Protein AF-0000000069053477 (afdb_homodimer)

Structure (mmCIF, N/CA/C/O backbone):
data_AF-0000000069053477-model_v1
#
loop_
_entity.id
_entity.type
_entity.pdbx_description
1 polymer 'Uncharacterized protein'
#
loop_
_atom_site.group_PDB
_atom_site.id
_atom_site.type_symbol
_atom_site.label_atom_id
_atom_site.label_alt_id
_atom_site.label_comp_id
_atom_site.label_asym_id
_atom_site.label_entity_id
_atom_site.label_seq_id
_atom_site.pdbx_PDB_ins_code
_atom_site.Cartn_x
_atom_site.Cartn_y
_atom_site.Cartn_z
_atom_site.occupancy
_atom_site.B_iso_or_equiv
_atom_site.auth_seq_id
_atom_site.auth_comp_id
_atom_site.auth_asym_id
_atom_site.auth_atom_id
_atom_site.pdbx_PDB_model_num
ATOM 1 N N . MET A 1 1 ? 13.547 -39.5 24.891 1 28.91 1 MET A N 1
ATOM 2 C CA . MET A 1 1 ? 12.562 -38.531 25.344 1 28.91 1 MET A CA 1
ATOM 3 C C . MET A 1 1 ? 12.297 -37.469 24.25 1 28.91 1 MET A C 1
ATOM 5 O O . MET A 1 1 ? 13.219 -36.781 23.812 1 28.91 1 MET A O 1
ATOM 9 N N . LYS A 1 2 ? 11.297 -37.688 23.328 1 41.94 2 LYS A N 1
ATOM 10 C CA . LYS A 1 2 ? 10.977 -36.781 22.25 1 41.94 2 LYS A CA 1
ATOM 11 C C . LYS A 1 2 ? 10.711 -35.375 22.781 1 41.94 2 LYS A C 1
ATOM 13 O O . LYS A 1 2 ? 9.852 -35.188 23.641 1 41.94 2 LYS A O 1
ATOM 18 N N . ILE A 1 3 ? 11.672 -34.469 22.828 1 41.31 3 ILE A N 1
ATOM 19 C CA . ILE A 1 3 ? 11.484 -33.094 23.297 1 41.31 3 ILE A CA 1
ATOM 20 C C . ILE A 1 3 ? 10.305 -32.469 22.578 1 41.31 3 ILE A C 1
ATOM 22 O O . ILE A 1 3 ? 10.312 -32.344 21.344 1 41.31 3 ILE A O 1
ATOM 26 N N . HIS A 1 4 ? 9.055 -32.531 23.062 1 44.69 4 HIS A N 1
ATOM 27 C CA . HIS A 1 4 ? 7.828 -31.906 22.594 1 44.69 4 HIS A CA 1
ATOM 28 C C . HIS A 1 4 ? 8.008 -30.406 22.406 1 44.69 4 HIS A C 1
ATOM 30 O O . HIS A 1 4 ? 8.406 -29.703 23.344 1 44.69 4 HIS A O 1
ATOM 36 N N . LYS A 1 5 ? 8.383 -30.141 21.25 1 46.12 5 LYS A N 1
ATOM 37 C CA . LYS A 1 5 ? 8.484 -28.703 20.969 1 46.12 5 LYS A CA 1
ATOM 38 C C . LYS A 1 5 ? 7.254 -27.953 21.469 1 46.12 5 LYS A C 1
ATOM 40 O O . LYS A 1 5 ? 6.148 -28.5 21.469 1 46.12 5 LYS A O 1
ATOM 45 N N . SER A 1 6 ? 7.449 -27 22.328 1 42.75 6 SER A N 1
ATOM 46 C CA . SER A 1 6 ? 6.359 -26.172 22.828 1 42.75 6 SER A CA 1
ATOM 47 C C . SER A 1 6 ? 5.617 -25.484 21.688 1 42.75 6 SER A C 1
ATOM 49 O O . SER A 1 6 ? 6.148 -25.359 20.594 1 42.75 6 SER A O 1
ATOM 51 N N . TYR A 1 7 ? 4.449 -25.234 21.828 1 43.72 7 TYR A N 1
ATOM 52 C CA . TYR A 1 7 ? 3.656 -24.531 20.828 1 43.72 7 TYR A CA 1
ATOM 53 C C . TYR A 1 7 ? 4.348 -23.25 20.375 1 43.72 7 TYR A C 1
ATOM 55 O O . TYR A 1 7 ? 4.305 -22.891 19.203 1 43.72 7 TYR A O 1
ATOM 63 N N . ARG A 1 8 ? 5.043 -22.688 21.234 1 41.5 8 ARG A N 1
ATOM 64 C CA . ARG A 1 8 ? 5.777 -21.469 20.875 1 41.5 8 ARG A CA 1
ATOM 65 C C . ARG A 1 8 ? 6.887 -21.797 19.875 1 41.5 8 ARG A C 1
ATOM 67 O O . ARG A 1 8 ? 7.102 -21.047 18.922 1 41.5 8 ARG A O 1
ATOM 74 N N . GLU A 1 9 ? 7.57 -22.875 20.203 1 45.88 9 GLU A N 1
ATOM 75 C CA . GLU A 1 9 ? 8.602 -23.281 19.25 1 45.88 9 GLU A CA 1
ATOM 76 C C . GLU A 1 9 ? 7.996 -23.672 17.906 1 45.88 9 GLU A C 1
ATOM 78 O O . GLU A 1 9 ? 8.555 -23.344 16.859 1 45.88 9 GLU A O 1
ATOM 83 N N . ASN A 1 10 ? 6.875 -24.328 17.969 1 41.44 10 ASN A N 1
ATOM 84 C CA . ASN A 1 10 ? 6.176 -24.656 16.719 1 41.44 10 ASN A CA 1
ATOM 85 C C . ASN A 1 10 ? 5.71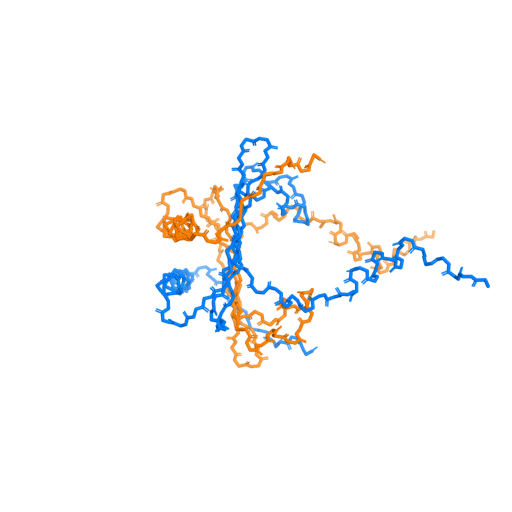5 -23.391 15.992 1 41.44 10 ASN A C 1
ATOM 87 O O . ASN A 1 10 ? 5.855 -23.297 14.773 1 41.44 10 ASN A O 1
ATOM 91 N N . VAL A 1 11 ? 5.137 -22.469 16.797 1 40.72 11 VAL A N 1
ATOM 92 C CA . VAL A 1 11 ? 4.723 -21.203 16.203 1 40.72 11 VAL A CA 1
ATOM 93 C C . VAL A 1 11 ? 5.949 -20.438 15.719 1 40.72 11 VAL A C 1
ATOM 95 O O . VAL A 1 11 ? 5.945 -19.875 14.625 1 40.72 11 VAL A O 1
ATOM 98 N N . ALA A 1 12 ? 6.93 -20.453 16.562 1 39.25 12 ALA A N 1
ATOM 99 C CA . ALA A 1 12 ? 8.164 -19.797 16.141 1 39.25 12 ALA A CA 1
ATOM 100 C C . ALA A 1 12 ? 8.75 -20.469 14.898 1 39.25 12 ALA A C 1
ATOM 102 O O . ALA A 1 12 ? 9.227 -19.797 13.984 1 39.25 12 ALA A O 1
ATOM 103 N N . GLU A 1 13 ? 8.844 -21.797 14.961 1 42.12 13 GLU A N 1
ATOM 104 C CA . GLU A 1 13 ? 9.297 -22.531 13.781 1 42.12 13 GLU A CA 1
ATOM 105 C C . GLU A 1 13 ? 8.391 -22.266 12.586 1 42.12 13 GLU A C 1
ATOM 107 O O . GLU A 1 13 ? 8.867 -22.141 11.453 1 42.12 13 GLU A O 1
ATOM 112 N N . LEU A 1 14 ? 7.117 -22.344 12.922 1 40.44 14 LEU A N 1
ATOM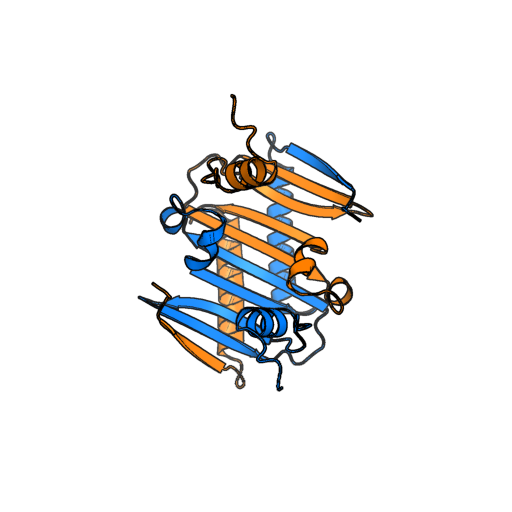 113 C CA . LEU A 1 14 ? 6.18 -21.984 11.859 1 40.44 14 LEU A CA 1
ATOM 114 C C . LEU A 1 14 ? 6.387 -20.547 11.422 1 40.44 14 LEU A C 1
ATOM 116 O O . LEU A 1 14 ? 6.297 -20.234 10.227 1 40.44 14 LEU A O 1
ATOM 120 N N . LEU A 1 15 ? 6.543 -19.766 12.414 1 41.22 15 LEU A N 1
ATOM 121 C CA . LEU A 1 15 ? 6.852 -18.375 12.117 1 41.22 15 LEU A CA 1
ATOM 122 C C . LEU A 1 15 ? 8.273 -18.219 11.602 1 41.22 15 LEU A C 1
ATOM 124 O O . LEU A 1 15 ? 8.555 -17.344 10.781 1 41.22 15 LEU A O 1
ATOM 128 N N . GLN A 1 16 ? 9.203 -18.906 12.227 1 40.34 16 GLN A N 1
ATOM 129 C CA . GLN A 1 16 ? 10.586 -18.938 11.75 1 40.34 16 GLN A CA 1
ATOM 130 C C . GLN A 1 16 ? 10.664 -19.5 10.336 1 40.34 16 GLN A C 1
ATOM 132 O O . GLN A 1 16 ? 11.695 -19.375 9.664 1 40.34 16 GLN A O 1
ATOM 137 N N . THR A 1 17 ? 10.039 -20.641 10.156 1 41.06 17 THR A N 1
ATOM 138 C CA . THR A 1 17 ? 10.102 -20.938 8.727 1 41.06 17 THR A CA 1
ATOM 139 C C . THR A 1 17 ? 9.773 -19.688 7.91 1 41.06 17 THR A C 1
ATOM 141 O O . THR A 1 17 ? 8.609 -19.344 7.727 1 41.06 17 THR A O 1
ATOM 144 N N . GLU A 1 18 ? 10.242 -18.688 8.43 1 44.94 18 GLU A N 1
ATOM 145 C CA . GLU A 1 18 ? 10.406 -17.344 7.871 1 44.94 18 GLU A CA 1
ATOM 146 C C . GLU A 1 18 ? 10.352 -17.375 6.344 1 44.94 18 GLU A C 1
ATOM 148 O O . GLU A 1 18 ? 11.297 -17.828 5.695 1 44.94 18 GLU A O 1
ATOM 153 N N . GLU A 1 19 ? 9.289 -17.891 5.883 1 47 19 GLU A N 1
ATOM 154 C CA . GLU A 1 19 ? 9.008 -18.328 4.516 1 47 19 GLU A CA 1
ATOM 155 C C . GLU A 1 19 ? 9.438 -17.266 3.504 1 47 19 GLU A C 1
ATOM 157 O O . GLU A 1 19 ? 9.062 -16.094 3.629 1 47 19 GLU A O 1
ATOM 162 N N . ILE A 1 20 ? 10.773 -17.328 3.195 1 49.12 20 ILE A N 1
ATOM 163 C CA . ILE A 1 20 ? 11.008 -16.734 1.882 1 49.12 20 ILE A CA 1
ATOM 164 C C . ILE A 1 20 ? 9.773 -16.938 1 1 49.12 20 ILE A C 1
ATOM 166 O O . ILE A 1 20 ? 9.281 -18.047 0.848 1 49.12 20 ILE A O 1
ATOM 170 N N . ASP A 1 21 ? 8.812 -16.156 1.274 1 52.34 21 ASP A N 1
ATOM 171 C CA . ASP A 1 21 ? 7.637 -16.234 0.411 1 52.34 21 ASP A CA 1
ATOM 172 C C . ASP A 1 21 ? 8.016 -16.734 -0.983 1 52.34 21 ASP A C 1
ATOM 174 O O . ASP A 1 21 ? 8.594 -15.992 -1.778 1 52.34 21 ASP A O 1
ATOM 178 N N . VAL A 1 22 ? 8.289 -18 -1.081 1 56.09 22 VAL A N 1
ATOM 179 C CA . VAL A 1 22 ? 8.539 -18.625 -2.375 1 56.09 22 VAL A CA 1
ATOM 180 C C . VAL A 1 22 ? 7.289 -18.547 -3.24 1 56.09 22 VAL A C 1
ATOM 182 O O . VAL A 1 22 ? 7.367 -18.609 -4.469 1 56.09 22 VAL A O 1
ATOM 185 N N . ASP A 1 23 ? 6.09 -18.281 -2.594 1 60.69 23 ASP A N 1
ATOM 186 C CA . ASP A 1 23 ? 4.922 -18.312 -3.471 1 60.69 23 ASP A CA 1
ATOM 187 C C . ASP A 1 23 ? 4.508 -16.891 -3.873 1 60.69 23 ASP A C 1
ATOM 189 O O . ASP A 1 23 ? 3.834 -16.203 -3.109 1 60.69 23 ASP A O 1
ATOM 193 N N . ILE A 1 24 ? 5.152 -16.516 -5.027 1 81.94 24 ILE A N 1
ATOM 194 C CA . ILE A 1 24 ? 4.84 -15.227 -5.629 1 81.94 24 ILE A CA 1
ATOM 195 C C . ILE A 1 24 ? 3.441 -15.266 -6.238 1 81.94 24 ILE A C 1
ATOM 197 O O . ILE A 1 24 ? 3.234 -15.867 -7.297 1 81.94 24 ILE A O 1
ATOM 201 N N . LYS A 1 25 ? 2.391 -14.859 -5.438 1 89.81 25 LYS A N 1
ATOM 202 C CA . LYS A 1 25 ? 1.021 -14.711 -5.922 1 89.81 25 LYS A CA 1
ATOM 203 C C . LYS A 1 25 ? 0.522 -13.281 -5.734 1 89.81 25 LYS A C 1
ATOM 205 O O . LYS A 1 25 ? 0.898 -12.609 -4.77 1 89.81 25 LYS A O 1
ATOM 210 N N . ASN A 1 26 ? -0.226 -12.914 -6.68 1 94.19 26 ASN A N 1
ATOM 211 C CA . ASN A 1 26 ? -1.01 -11.703 -6.473 1 94.19 26 ASN A CA 1
ATOM 212 C C . ASN A 1 26 ? -2.217 -11.961 -5.574 1 94.19 26 ASN A C 1
ATOM 214 O O . ASN A 1 26 ? -2.783 -13.055 -5.594 1 94.19 26 ASN A O 1
ATOM 218 N N . SER A 1 27 ? -2.502 -11.016 -4.789 1 94.81 27 SER A N 1
ATOM 219 C CA . SER A 1 27 ? -3.674 -11.172 -3.932 1 94.81 27 SER A CA 1
ATOM 220 C C . SER A 1 27 ? -4.395 -9.852 -3.725 1 94.81 27 SER A C 1
ATOM 222 O O . SER A 1 27 ? -3.756 -8.797 -3.617 1 94.81 27 SER A O 1
ATOM 224 N N . LEU A 1 28 ? -5.676 -9.867 -3.674 1 94.44 28 LEU A N 1
ATOM 225 C CA . LEU A 1 28 ? -6.57 -8.781 -3.293 1 94.44 28 LEU A CA 1
ATOM 226 C C . LEU A 1 28 ? -7.574 -9.25 -2.244 1 94.44 28 LEU A C 1
ATOM 228 O O . LEU A 1 28 ? -8.359 -10.172 -2.494 1 94.44 28 LEU A O 1
ATOM 232 N N . THR A 1 29 ? -7.5 -8.711 -1.101 1 93.25 29 THR A N 1
ATOM 233 C CA . THR A 1 29 ? -8.453 -8.953 -0.022 1 93.25 29 THR A CA 1
ATOM 234 C C . THR A 1 29 ? -9.328 -7.727 0.209 1 93.25 29 THR A C 1
ATOM 236 O O . THR A 1 29 ? -8.828 -6.605 0.324 1 93.25 29 THR A O 1
ATOM 239 N N . PHE A 1 30 ? -10.594 -7.898 0.205 1 91.19 30 PHE A N 1
ATOM 240 C CA . PHE A 1 30 ? -11.484 -6.77 0.449 1 91.19 30 PHE A CA 1
ATOM 241 C C . PHE A 1 30 ? -12.633 -7.172 1.365 1 91.19 30 PHE A C 1
ATOM 243 O O . PHE A 1 30 ? -12.984 -8.352 1.449 1 91.19 30 PHE A O 1
ATOM 250 N N . ARG A 1 31 ? -13.117 -6.227 2.039 1 88.94 31 ARG A N 1
ATOM 251 C CA . ARG A 1 31 ? -14.227 -6.438 2.963 1 88.94 31 ARG A CA 1
ATOM 252 C C . 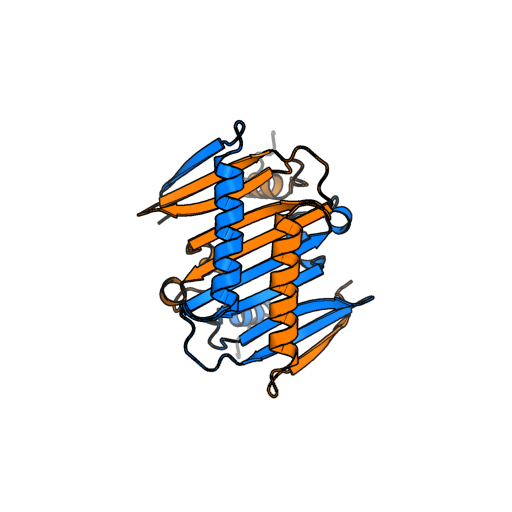ARG A 1 31 ? -15.555 -6.543 2.215 1 88.94 31 ARG A C 1
ATOM 254 O O . ARG A 1 31 ? -15.812 -5.773 1.287 1 88.94 31 ARG A O 1
ATOM 261 N N . GLN A 1 32 ? -16.234 -7.539 2.637 1 83.25 32 GLN A N 1
ATOM 262 C CA . GLN A 1 32 ? -17.578 -7.762 2.131 1 83.25 32 GLN A CA 1
ATOM 263 C C . GLN A 1 32 ? -18.531 -8.188 3.252 1 83.25 32 GLN A C 1
ATOM 265 O O . GLN A 1 32 ? -18.438 -9.312 3.75 1 83.25 32 GLN A O 1
ATOM 270 N N . GLY A 1 33 ? -19.469 -7.234 3.615 1 78.5 33 GLY A N 1
ATOM 271 C CA . GLY A 1 33 ? -20.328 -7.504 4.762 1 78.5 33 GLY A CA 1
ATOM 272 C C . GLY A 1 33 ? -19.547 -7.723 6.047 1 78.5 33 GLY A C 1
ATOM 273 O O . GLY A 1 33 ? -18.75 -6.871 6.449 1 78.5 33 GLY A O 1
ATOM 274 N N . ASP A 1 34 ? -19.828 -8.906 6.684 1 80.5 34 ASP A N 1
ATOM 275 C CA . ASP A 1 34 ? -19.188 -9.195 7.969 1 80.5 34 ASP A CA 1
ATOM 276 C C . ASP A 1 34 ? -17.922 -10.023 7.785 1 80.5 34 ASP A C 1
ATOM 278 O O . ASP A 1 34 ? -17.359 -10.531 8.758 1 80.5 34 ASP A O 1
ATOM 282 N N . GLY A 1 35 ? -17.516 -10.023 6.484 1 87.06 35 GLY A N 1
ATOM 283 C CA . GLY A 1 35 ? -16.344 -10.852 6.227 1 87.06 35 GLY A CA 1
ATOM 284 C C . GLY A 1 35 ? -15.406 -10.258 5.195 1 87.06 35 GLY A C 1
ATOM 285 O O . GLY A 1 35 ? -15.461 -9.055 4.922 1 87.06 35 GLY A O 1
ATOM 286 N N . VAL A 1 36 ? -14.391 -11.133 4.824 1 89.19 36 VAL A N 1
ATOM 287 C CA . VAL A 1 36 ? -13.43 -10.719 3.807 1 89.19 36 VAL A CA 1
ATOM 288 C C . VAL A 1 36 ? -13.406 -11.75 2.678 1 89.19 36 VAL A C 1
ATOM 290 O O . VAL A 1 36 ? -13.664 -12.938 2.902 1 89.19 36 VAL A O 1
ATOM 293 N N . VAL A 1 37 ? -13.242 -11.219 1.497 1 90.62 37 VAL A N 1
ATOM 294 C CA . VAL A 1 37 ? -13.016 -12.031 0.305 1 90.62 37 VAL A CA 1
ATOM 295 C C . VAL A 1 37 ? -11.586 -11.844 -0.182 1 90.62 37 VAL A C 1
ATOM 297 O O . VAL A 1 37 ? -11.094 -10.711 -0.265 1 90.62 37 VAL A O 1
ATOM 300 N N . THR A 1 38 ? -10.906 -12.961 -0.425 1 92.75 38 THR A N 1
ATOM 301 C CA . THR A 1 38 ? -9.547 -12.914 -0.965 1 92.75 38 THR A CA 1
ATOM 302 C C . THR A 1 38 ? -9.492 -13.586 -2.336 1 92.75 38 THR A C 1
ATOM 304 O O . THR A 1 38 ? -9.93 -14.727 -2.496 1 92.75 38 THR A O 1
ATOM 307 N N . ILE A 1 39 ? -9.016 -12.82 -3.285 1 93.44 39 ILE A N 1
ATOM 308 C CA . ILE A 1 39 ? -8.734 -13.344 -4.617 1 93.44 39 ILE A CA 1
ATOM 309 C C . ILE A 1 39 ? -7.227 -13.516 -4.801 1 93.44 39 ILE A C 1
ATOM 311 O O . ILE A 1 39 ? -6.453 -12.594 -4.527 1 93.44 39 ILE A O 1
ATOM 315 N N . LYS A 1 40 ? -6.812 -14.688 -5.238 1 94.12 40 LYS A N 1
ATOM 316 C CA . LYS A 1 40 ? -5.406 -14.969 -5.52 1 94.12 40 LYS A CA 1
ATOM 317 C C . LYS A 1 40 ? -5.211 -15.414 -6.965 1 94.12 40 LYS A C 1
ATOM 319 O O . LYS A 1 40 ? -6.023 -16.172 -7.5 1 94.12 40 LYS A O 1
ATOM 324 N N . CYS A 1 41 ? -4.223 -14.906 -7.547 1 94.56 41 CYS A N 1
ATOM 325 C CA . CYS A 1 41 ? -3.848 -15.273 -8.906 1 94.56 41 CYS A CA 1
ATOM 326 C C . CYS A 1 41 ? -2.363 -15.609 -8.984 1 94.56 41 CYS A C 1
ATOM 328 O O . CYS A 1 41 ? -1.538 -14.961 -8.344 1 94.56 41 CYS A O 1
ATOM 330 N N . PRO A 1 42 ? -2.023 -16.609 -9.742 1 92.38 42 PRO A N 1
ATOM 331 C CA . PRO A 1 42 ? -0.596 -16.875 -9.938 1 92.38 42 PRO A CA 1
ATOM 332 C C . PRO A 1 42 ? 0.11 -15.766 -10.711 1 92.38 42 PRO A C 1
ATOM 334 O O . PRO A 1 42 ? -0.546 -14.945 -11.359 1 92.38 42 PRO A O 1
ATOM 337 N N . VAL A 1 43 ? 1.371 -15.719 -10.484 1 89.5 43 VAL A N 1
ATOM 338 C CA . VAL A 1 43 ? 2.236 -14.82 -11.242 1 89.5 43 VAL A CA 1
ATOM 339 C C . VAL A 1 43 ? 3.045 -15.617 -12.266 1 89.5 43 VAL A C 1
ATOM 341 O O . VAL A 1 43 ? 3.807 -16.516 -11.898 1 89.5 43 VAL A O 1
ATOM 344 N N . ASP A 1 44 ? 2.814 -15.438 -13.508 1 76.56 44 ASP A N 1
ATOM 345 C CA . ASP A 1 44 ? 3.373 -16.297 -14.547 1 76.56 44 ASP A CA 1
ATOM 346 C C . ASP A 1 44 ? 4.859 -16.016 -14.758 1 76.56 44 ASP A C 1
ATOM 348 O O . ASP A 1 44 ? 5.648 -16.938 -14.977 1 76.56 44 ASP A O 1
ATOM 352 N N . ASP A 1 45 ? 5.297 -14.781 -14.789 1 83.62 45 ASP A N 1
ATOM 353 C CA . ASP A 1 45 ? 6.688 -14.398 -15.023 1 83.62 45 ASP A CA 1
ATOM 354 C C . ASP A 1 45 ? 7.352 -13.93 -13.727 1 83.62 45 ASP A C 1
ATOM 356 O O . ASP A 1 45 ? 6.668 -13.594 -12.758 1 83.62 45 ASP A O 1
ATOM 360 N N . LYS A 1 46 ? 8.617 -14.07 -13.797 1 88.81 46 LYS A N 1
ATOM 361 C CA . LYS A 1 46 ? 9.375 -13.508 -12.672 1 88.81 46 LYS A CA 1
ATOM 362 C C . LYS A 1 46 ? 9.133 -12.008 -12.547 1 88.81 46 LYS A C 1
ATOM 364 O O . LYS A 1 46 ? 9.539 -11.234 -13.422 1 88.81 46 LYS A O 1
ATOM 369 N N . PRO A 1 47 ? 8.531 -11.641 -11.508 1 93.69 47 PRO A N 1
ATOM 370 C CA . PRO A 1 47 ? 8.203 -10.219 -11.383 1 93.69 47 PRO A CA 1
ATOM 371 C C . PRO A 1 47 ? 9.414 -9.367 -11 1 93.69 47 PRO A C 1
ATOM 373 O O . PRO A 1 47 ? 10.32 -9.852 -10.312 1 93.69 47 PRO A O 1
ATOM 376 N N . SER A 1 48 ? 9.43 -8.117 -11.391 1 94.62 48 SER A N 1
ATOM 377 C CA . SER A 1 48 ? 10.477 -7.164 -11.039 1 94.62 48 SER A CA 1
ATOM 378 C C . SER A 1 48 ? 10.062 -6.293 -9.859 1 94.62 48 SER A C 1
ATOM 380 O O . SER A 1 48 ? 10.914 -5.734 -9.156 1 94.62 48 SER A O 1
ATOM 382 N N . HIS A 1 49 ? 8.727 -6.168 -9.656 1 95.12 49 HIS A N 1
ATOM 383 C CA . HIS A 1 49 ? 8.219 -5.25 -8.641 1 95.12 49 HIS A CA 1
ATOM 384 C C . HIS A 1 49 ? 7.18 -5.926 -7.758 1 95.12 49 HIS A C 1
ATOM 386 O O . HIS A 1 49 ? 6.457 -6.82 -8.211 1 95.12 49 HIS A O 1
ATOM 392 N N . LEU A 1 50 ? 7.152 -5.52 -6.543 1 94.69 50 LEU A N 1
ATOM 393 C CA . LEU A 1 50 ? 6.07 -5.84 -5.613 1 94.69 50 LEU A CA 1
ATOM 394 C C . LEU A 1 50 ? 5.469 -4.57 -5.023 1 94.69 50 LEU A C 1
ATOM 396 O O . LEU A 1 50 ? 6.191 -3.719 -4.504 1 94.69 50 LEU A O 1
ATOM 400 N N . TYR A 1 51 ? 4.184 -4.406 -5.18 1 95.69 51 TYR A N 1
ATOM 401 C CA . TYR A 1 51 ? 3.424 -3.367 -4.492 1 95.69 51 TYR A CA 1
ATOM 402 C C . TYR A 1 51 ? 2.541 -3.969 -3.402 1 95.69 51 TYR A C 1
ATOM 404 O O . TYR A 1 51 ? 1.88 -4.988 -3.623 1 95.69 51 TYR A O 1
ATOM 412 N N . VAL A 1 52 ? 2.584 -3.385 -2.277 1 95.19 52 VAL A N 1
ATOM 413 C CA . VAL A 1 52 ? 1.622 -3.662 -1.217 1 95.19 52 VAL A CA 1
ATOM 414 C C . VAL A 1 52 ? 0.799 -2.41 -0.923 1 95.19 52 VAL A C 1
ATOM 416 O O . VAL A 1 52 ? 1.354 -1.354 -0.612 1 95.19 52 VAL A O 1
ATOM 419 N N . ILE A 1 53 ? -0.52 -2.547 -1.039 1 96.31 53 ILE A N 1
ATOM 420 C CA . ILE A 1 53 ? -1.418 -1.409 -0.874 1 96.31 53 ILE A CA 1
ATOM 421 C C . ILE A 1 53 ? -2.498 -1.748 0.152 1 96.31 53 ILE A C 1
ATOM 423 O O . ILE A 1 53 ? -3.133 -2.801 0.069 1 96.31 53 ILE A O 1
ATOM 427 N N . SER A 1 54 ? -2.672 -0.896 1.098 1 95.5 54 SER A N 1
ATOM 428 C CA . SER A 1 54 ? -3.781 -0.995 2.041 1 95.5 54 SER A CA 1
ATOM 429 C C . SER A 1 54 ? -4.645 0.263 2.014 1 95.5 54 SER A C 1
ATOM 431 O O . SER A 1 54 ? -4.121 1.379 1.969 1 95.5 54 SER A O 1
ATOM 433 N N . HIS A 1 55 ? -5.863 0.019 2.01 1 96.12 55 HIS A N 1
ATOM 434 C CA . HIS A 1 55 ? -6.852 1.094 2.045 1 96.12 55 HIS A CA 1
ATOM 435 C C . HIS A 1 55 ? -7.715 1.009 3.299 1 96.12 55 HIS A C 1
ATOM 437 O O . HIS A 1 55 ? -8.25 -0.056 3.617 1 96.12 55 HIS A O 1
ATOM 443 N N . TYR A 1 56 ? -7.832 2.148 3.939 1 93.62 56 TYR A N 1
ATOM 444 C CA . TYR A 1 56 ? -8.656 2.24 5.141 1 93.62 56 TYR A CA 1
ATOM 445 C C . TYR A 1 56 ? -9.664 3.377 5.023 1 93.62 56 TYR A C 1
ATOM 447 O O . TYR A 1 56 ? -9.367 4.422 4.441 1 93.62 56 TYR A O 1
ATOM 455 N N . LYS A 1 57 ? -10.805 3.15 5.605 1 93.19 57 LYS A N 1
ATOM 456 C CA . LYS A 1 57 ? -11.68 4.266 5.965 1 93.19 57 LYS A CA 1
ATOM 457 C C . LYS A 1 57 ? -11.305 4.844 7.324 1 93.19 57 LYS A C 1
ATOM 459 O O . LYS A 1 57 ? -11.227 4.117 8.32 1 93.19 57 LYS A O 1
ATOM 464 N N . MET A 1 58 ? -11.102 6.117 7.324 1 93.06 58 MET A N 1
ATOM 465 C CA . MET A 1 58 ? -10.633 6.742 8.555 1 93.06 58 MET A CA 1
ATOM 466 C C . MET A 1 58 ? -11.617 6.52 9.695 1 93.06 58 MET A C 1
ATOM 468 O O . MET A 1 58 ? -11.219 6.316 10.844 1 93.06 58 MET A O 1
ATOM 472 N N . SER A 1 59 ? -12.875 6.559 9.391 1 91.81 59 SER A N 1
ATOM 473 C CA . SER A 1 59 ? -13.922 6.367 10.398 1 91.81 59 SER A CA 1
ATOM 474 C C . SER A 1 59 ? -13.789 5.012 11.086 1 91.81 59 SER A C 1
ATOM 476 O O . SER A 1 59 ? -14.195 4.852 12.234 1 91.81 59 SER A O 1
ATOM 478 N N . ASN A 1 60 ? -13.195 4.027 10.445 1 90.5 60 ASN A N 1
ATOM 479 C CA . ASN A 1 60 ? -13.094 2.676 10.977 1 90.5 60 ASN A CA 1
ATOM 480 C C . ASN A 1 60 ? -11.844 2.506 11.836 1 90.5 60 ASN A C 1
ATOM 482 O O . ASN A 1 60 ? -11.734 1.539 12.594 1 90.5 60 ASN A O 1
ATOM 486 N N . ILE A 1 61 ? -10.867 3.531 11.672 1 90.12 61 ILE A N 1
ATOM 487 C CA . ILE A 1 61 ? -9.602 3.277 12.359 1 90.12 61 ILE A CA 1
ATOM 488 C C . ILE A 1 61 ? -9.289 4.434 13.305 1 90.12 61 ILE A C 1
ATOM 490 O O . ILE A 1 61 ? -8.242 4.441 13.953 1 90.12 61 ILE A O 1
ATOM 494 N N . GLU A 1 62 ? -10.07 5.418 13.383 1 85.19 62 GLU A N 1
ATOM 495 C CA . GLU A 1 62 ? -9.797 6.613 14.18 1 85.19 62 GLU A CA 1
ATOM 496 C C . GLU A 1 62 ? -9.531 6.258 15.641 1 85.19 62 GLU A C 1
ATOM 498 O O . GLU A 1 62 ? -8.711 6.902 16.297 1 85.19 62 GLU A O 1
ATOM 503 N N . ASN A 1 63 ? -10.164 5.266 16.188 1 85.31 63 ASN A N 1
ATOM 504 C CA . ASN A 1 63 ? -10 4.898 17.594 1 85.31 63 ASN A CA 1
ATOM 505 C C . ASN A 1 63 ? -9.312 3.545 17.734 1 85.31 63 ASN A C 1
ATOM 507 O O . ASN A 1 63 ? -9.461 2.881 18.766 1 85.31 63 ASN A O 1
ATOM 511 N N . VAL A 1 64 ? -8.688 3.193 16.703 1 85.94 64 VAL A N 1
ATOM 512 C CA . VAL A 1 64 ? -7.992 1.908 16.703 1 85.94 64 VAL A CA 1
ATOM 513 C C . VAL A 1 64 ? -6.488 2.131 16.859 1 85.94 64 VAL A C 1
ATOM 515 O O . VAL A 1 64 ? -5.922 3.012 16.203 1 85.94 64 VAL A O 1
ATOM 518 N N . LEU A 1 65 ? -5.91 1.385 17.719 1 82.31 65 LEU A N 1
ATOM 519 C CA . LEU A 1 65 ? -4.453 1.432 17.812 1 82.31 65 LEU A CA 1
ATOM 520 C C . LEU A 1 65 ? -3.803 1.089 16.484 1 82.31 65 LEU A C 1
ATOM 522 O O . LEU A 1 65 ? -4.27 0.195 15.773 1 82.31 65 LEU A O 1
ATOM 526 N N . VAL A 1 66 ? -2.73 1.773 16.109 1 78.5 66 VAL A N 1
ATOM 527 C CA . VAL A 1 66 ? -2.051 1.61 14.828 1 78.5 66 VAL A CA 1
ATOM 528 C C . VAL A 1 66 ? -1.747 0.133 14.586 1 78.5 66 VAL A C 1
ATOM 530 O O . VAL A 1 66 ? -1.985 -0.386 13.492 1 78.5 66 VAL A O 1
ATOM 533 N N . LYS A 1 67 ? -1.292 -0.541 15.562 1 76.88 67 LYS A N 1
ATOM 534 C CA . LYS A 1 67 ? -0.864 -1.931 15.422 1 76.88 67 LYS A CA 1
ATOM 535 C C . LYS A 1 67 ? -2.043 -2.838 15.086 1 76.88 67 LYS A C 1
ATOM 537 O O . LYS A 1 67 ? -1.854 -3.953 14.594 1 76.88 67 LYS A O 1
ATOM 542 N N . ASP A 1 68 ? -3.32 -2.35 15.281 1 83.25 68 ASP A N 1
ATOM 543 C CA . ASP A 1 68 ? -4.504 -3.176 15.078 1 83.25 68 ASP A CA 1
ATOM 544 C C . ASP A 1 68 ? -5.289 -2.719 13.852 1 83.25 68 ASP A C 1
ATOM 546 O O . ASP A 1 68 ? -6.242 -3.381 13.438 1 83.25 68 ASP A O 1
ATOM 550 N N . ARG A 1 69 ? -4.816 -1.694 13.227 1 85.12 69 ARG A N 1
ATOM 551 C CA . ARG A 1 69 ? -5.59 -1.094 12.141 1 85.12 69 ARG A CA 1
ATOM 552 C C . ARG A 1 69 ? -5.664 -2.027 10.938 1 85.12 69 ARG A C 1
ATOM 554 O O . ARG A 1 69 ? -6.633 -1.989 10.18 1 85.12 69 ARG A O 1
ATOM 561 N N . TRP A 1 70 ? -4.605 -2.855 10.875 1 84.94 70 TRP A N 1
ATOM 562 C CA . TRP A 1 70 ? -4.586 -3.752 9.727 1 84.94 70 TRP A CA 1
ATOM 563 C C . TRP A 1 70 ? -5.84 -4.613 9.68 1 84.94 70 TRP A C 1
ATOM 565 O O . TRP A 1 70 ? -6.281 -5.027 8.609 1 84.94 70 TRP A O 1
ATOM 575 N N . LYS A 1 71 ? -6.543 -4.836 10.758 1 85.06 71 LYS A N 1
ATOM 576 C CA . LYS A 1 71 ? -7.734 -5.672 10.852 1 85.06 71 LYS A CA 1
ATOM 577 C C . LYS A 1 71 ? -8.945 -4.977 10.234 1 85.06 71 LYS A C 1
ATOM 579 O O . LYS A 1 71 ? -9.969 -5.609 9.977 1 85.06 71 LYS A O 1
ATOM 584 N N . PHE A 1 72 ? -8.789 -3.764 9.969 1 89.25 72 PHE A N 1
ATOM 585 C CA . PHE A 1 72 ? -9.945 -2.975 9.562 1 89.25 72 PHE A CA 1
ATOM 586 C C . PHE A 1 72 ? -9.758 -2.438 8.148 1 89.25 72 PHE A C 1
ATOM 588 O O . PHE A 1 72 ? -10.445 -1.496 7.738 1 89.25 72 PHE A O 1
ATOM 595 N N . SER A 1 73 ? -8.797 -2.998 7.43 1 91.5 73 SER A N 1
ATOM 596 C CA . SER A 1 73 ? -8.57 -2.559 6.055 1 91.5 73 SER A CA 1
ATOM 597 C C . SER A 1 73 ? -9.781 -2.84 5.18 1 91.5 73 SER A C 1
ATOM 599 O O . SER A 1 73 ? -10.406 -3.898 5.293 1 91.5 73 SER A O 1
ATOM 601 N N . GLU A 1 74 ? -10.117 -1.877 4.375 1 92.38 74 GLU A N 1
ATOM 602 C CA . GLU A 1 74 ? -11.141 -2.072 3.357 1 92.38 74 GLU A CA 1
ATOM 603 C C . GLU A 1 74 ? -10.648 -2.984 2.238 1 92.38 74 GLU A C 1
ATOM 605 O O . GLU A 1 74 ? -11.414 -3.785 1.7 1 92.38 74 GLU A O 1
ATOM 610 N N . ALA A 1 75 ? -9.43 -2.797 1.939 1 92.81 75 ALA A N 1
ATOM 611 C CA . ALA A 1 75 ? -8.789 -3.613 0.909 1 92.81 75 ALA A CA 1
ATOM 612 C C . ALA A 1 75 ? -7.281 -3.691 1.127 1 92.81 75 ALA A C 1
ATOM 614 O O . ALA A 1 75 ? -6.664 -2.73 1.591 1 92.81 75 ALA A O 1
ATOM 615 N N . THR A 1 76 ? -6.746 -4.816 0.869 1 94.69 76 THR A N 1
ATOM 616 C CA . THR A 1 76 ? -5.305 -5.035 0.83 1 94.69 76 THR A CA 1
ATOM 617 C C . THR A 1 76 ? -4.898 -5.746 -0.458 1 94.69 76 THR A C 1
ATOM 619 O O . THR A 1 76 ? -5.5 -6.754 -0.833 1 94.69 76 THR A O 1
ATOM 622 N N . ILE A 1 77 ? -3.891 -5.195 -1.074 1 95.69 77 ILE A N 1
ATOM 623 C CA . ILE A 1 77 ? -3.428 -5.727 -2.354 1 95.69 77 ILE A CA 1
ATOM 624 C C . ILE A 1 77 ? -1.943 -6.07 -2.262 1 95.69 77 ILE A C 1
ATOM 626 O O . ILE A 1 77 ? -1.152 -5.301 -1.714 1 95.69 77 ILE A O 1
ATOM 630 N N . ARG A 1 78 ? -1.588 -7.203 -2.672 1 95.19 78 ARG A N 1
ATOM 631 C CA . ARG A 1 78 ? -0.228 -7.586 -3.037 1 95.19 78 ARG A CA 1
ATOM 632 C C . ARG A 1 78 ? -0.122 -7.871 -4.531 1 95.19 78 ARG A C 1
ATOM 634 O O . ARG A 1 78 ? -0.701 -8.836 -5.031 1 95.19 78 ARG A O 1
ATOM 641 N N . LEU A 1 79 ? 0.584 -7.012 -5.199 1 96.19 79 LEU A N 1
ATOM 642 C CA . LEU A 1 79 ? 0.653 -7.086 -6.652 1 96.19 79 LEU A CA 1
ATOM 643 C C . LEU A 1 79 ? 2.096 -7.23 -7.121 1 96.19 79 LEU A C 1
ATOM 645 O O . LEU A 1 79 ? 2.914 -6.332 -6.914 1 96.19 79 LEU A O 1
ATOM 649 N N . HIS A 1 80 ? 2.361 -8.312 -7.73 1 94.94 80 HIS A N 1
ATOM 650 C CA . HIS A 1 80 ? 3.607 -8.516 -8.461 1 94.94 80 HIS A CA 1
ATOM 651 C C . HIS A 1 80 ? 3.459 -8.117 -9.93 1 94.94 80 HIS A C 1
ATOM 653 O O . HIS A 1 80 ? 2.504 -8.523 -10.594 1 94.94 80 HIS A O 1
ATOM 659 N N . THR A 1 81 ? 4.359 -7.297 -10.391 1 94.5 81 THR A N 1
ATOM 660 C CA . THR A 1 81 ? 4.254 -6.809 -11.758 1 94.5 81 THR A CA 1
ATOM 661 C C . THR A 1 81 ? 5.637 -6.57 -12.359 1 94.5 81 THR A C 1
ATOM 663 O O . THR A 1 81 ? 6.652 -6.785 -11.688 1 94.5 81 THR A O 1
ATOM 666 N N . ASN A 1 82 ? 5.613 -6.266 -13.625 1 94.81 82 ASN A N 1
ATOM 667 C CA . ASN A 1 82 ? 6.844 -5.984 -14.359 1 94.81 82 ASN A CA 1
ATOM 668 C C . ASN A 1 82 ? 6.824 -4.582 -14.961 1 94.81 82 ASN A C 1
ATOM 670 O O . ASN A 1 82 ? 5.777 -3.938 -15.016 1 94.81 82 ASN A O 1
ATOM 674 N N . ASP A 1 83 ? 7.961 -4.125 -15.414 1 91.25 83 ASP A N 1
ATOM 675 C CA . ASP A 1 83 ? 8.156 -2.754 -15.867 1 91.25 83 ASP A CA 1
ATOM 676 C C . ASP A 1 83 ? 7.172 -2.393 -16.969 1 91.25 83 ASP A C 1
ATOM 678 O O . ASP A 1 83 ? 6.621 -1.291 -16.984 1 91.25 83 ASP A O 1
ATOM 682 N N . ASN A 1 84 ? 6.812 -3.297 -17.781 1 90.44 84 ASN A N 1
ATOM 683 C CA . ASN A 1 84 ? 6.016 -2.965 -18.953 1 90.44 84 ASN A CA 1
ATOM 684 C C . ASN A 1 84 ? 4.551 -3.342 -18.766 1 90.44 84 ASN A C 1
ATOM 686 O O . ASN A 1 84 ? 3.738 -3.184 -19.672 1 90.44 84 ASN A O 1
ATOM 690 N N . HIS A 1 85 ? 4.219 -3.748 -17.609 1 92.69 85 HIS A N 1
ATOM 691 C CA . HIS A 1 85 ? 2.826 -4.094 -17.359 1 92.69 85 HIS A CA 1
ATOM 692 C C . HIS A 1 85 ? 1.985 -2.844 -17.125 1 92.69 85 HIS A C 1
ATOM 694 O O . HIS A 1 85 ? 2.4 -1.938 -16.391 1 92.69 85 HIS A O 1
ATOM 700 N N . PRO A 1 86 ? 0.799 -2.818 -17.656 1 92.88 86 PRO A N 1
ATOM 701 C CA . PRO A 1 86 ? -0.042 -1.626 -17.531 1 92.88 86 PRO A CA 1
ATOM 702 C C . PRO A 1 86 ? -0.331 -1.257 -16.078 1 92.88 86 PRO A C 1
ATOM 704 O O . PRO A 1 86 ? -0.373 -0.073 -15.734 1 92.88 86 PRO A O 1
ATOM 707 N N . LEU A 1 87 ? -0.475 -2.162 -15.211 1 93.06 87 LEU A N 1
ATOM 708 C CA . LEU A 1 87 ? -0.76 -1.882 -13.805 1 93.06 87 LEU A CA 1
ATOM 709 C C . LEU A 1 87 ? 0.443 -1.239 -13.125 1 93.06 87 LEU A C 1
ATOM 711 O O . LEU A 1 87 ? 0.283 -0.372 -12.258 1 93.06 87 LEU A O 1
ATOM 715 N N . ASN A 1 88 ? 1.593 -1.681 -13.539 1 93.69 88 ASN A N 1
ATOM 716 C CA . ASN A 1 88 ? 2.799 -1.037 -13.023 1 93.69 88 ASN A CA 1
ATOM 717 C C . ASN A 1 88 ? 2.877 0.425 -13.453 1 93.69 88 ASN A C 1
ATOM 719 O O . ASN A 1 88 ? 3.197 1.299 -12.648 1 93.69 88 ASN A O 1
ATOM 723 N N . THR A 1 89 ? 2.604 0.604 -14.688 1 92.75 89 THR A N 1
ATOM 724 C CA . THR A 1 89 ? 2.631 1.958 -15.227 1 92.75 89 THR A CA 1
ATOM 725 C C . THR A 1 89 ? 1.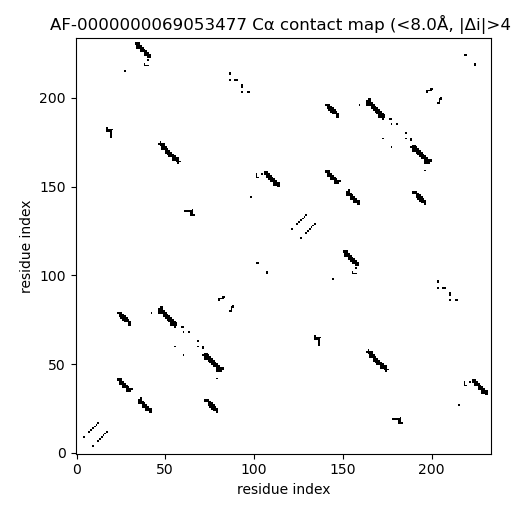646 2.857 -14.484 1 92.75 89 THR A C 1
ATOM 727 O O . THR A 1 89 ? 1.991 3.977 -14.094 1 92.75 89 THR A O 1
ATOM 730 N N . SER A 1 90 ? 0.457 2.361 -14.281 1 92.56 90 SER A N 1
ATOM 731 C CA . SER A 1 90 ? -0.573 3.115 -13.578 1 92.56 90 SER A CA 1
ATOM 732 C C . SER A 1 90 ? -0.14 3.445 -12.148 1 92.56 90 SER A C 1
ATOM 734 O O . SER A 1 90 ? -0.287 4.582 -11.695 1 92.56 90 SER A O 1
ATOM 736 N N . LEU A 1 91 ? 0.423 2.498 -11.484 1 93.69 91 LEU A N 1
ATOM 737 C CA . LEU A 1 91 ? 0.862 2.703 -10.109 1 93.69 91 LEU A CA 1
ATOM 738 C C . LEU A 1 91 ? 2.023 3.689 -10.047 1 93.69 91 LEU A C 1
ATOM 740 O O . LEU A 1 91 ? 2.041 4.586 -9.203 1 93.69 91 LEU A O 1
ATOM 744 N N . ASN A 1 92 ? 2.908 3.559 -10.969 1 92.5 92 ASN A N 1
ATOM 745 C CA . ASN A 1 92 ? 4.031 4.488 -11.031 1 92.5 92 ASN A CA 1
ATOM 746 C C . ASN A 1 92 ? 3.561 5.922 -11.266 1 92.5 92 ASN A C 1
ATOM 748 O O . ASN A 1 92 ? 4.062 6.855 -10.633 1 92.5 92 ASN A O 1
ATOM 752 N N . GLN A 1 93 ? 2.629 6.039 -12.086 1 91.69 93 GLN A N 1
ATOM 753 C CA . GLN A 1 93 ? 2.092 7.363 -12.375 1 91.69 93 GLN A CA 1
ATOM 754 C C . GLN A 1 93 ? 1.39 7.957 -11.156 1 91.69 93 GLN A C 1
ATOM 756 O O . GLN A 1 93 ? 1.527 9.148 -10.875 1 91.69 93 GLN A O 1
ATOM 761 N N . THR A 1 94 ? 0.665 7.152 -10.484 1 91.94 94 THR A N 1
ATOM 762 C CA . THR A 1 94 ? -0.026 7.613 -9.289 1 91.94 94 THR A CA 1
ATOM 763 C C . THR A 1 94 ? 0.975 8.039 -8.219 1 91.94 94 THR A C 1
ATOM 765 O O . THR A 1 94 ? 0.834 9.109 -7.617 1 91.94 94 THR A O 1
ATOM 768 N N . ILE A 1 95 ? 2.008 7.262 -8.023 1 91 95 ILE A N 1
ATOM 769 C CA . ILE A 1 95 ? 3.031 7.57 -7.035 1 91 95 ILE A CA 1
ATOM 770 C C . ILE A 1 95 ? 3.752 8.859 -7.422 1 91 95 ILE A C 1
ATOM 772 O O . ILE A 1 95 ? 4.012 9.711 -6.566 1 91 95 ILE A O 1
ATOM 776 N N . GLN A 1 96 ? 3.99 9.008 -8.703 1 90.94 96 GLN A N 1
ATOM 777 C CA . GLN A 1 96 ? 4.605 10.242 -9.18 1 90.94 96 GLN A CA 1
ATOM 778 C C . GLN A 1 96 ? 3.713 11.445 -8.891 1 90.94 96 GLN A C 1
ATOM 780 O O . GLN A 1 96 ? 4.195 12.5 -8.461 1 90.94 96 GLN A O 1
ATOM 785 N N . SER A 1 97 ? 2.436 11.32 -9.133 1 92.06 97 SER A N 1
ATOM 786 C CA . SER A 1 97 ? 1.497 12.406 -8.875 1 92.06 97 SER A CA 1
ATOM 787 C C . SER A 1 97 ? 1.479 12.773 -7.391 1 92.06 97 SER A C 1
ATOM 789 O O . SER A 1 97 ? 1.405 13.953 -7.039 1 92.06 97 SER A O 1
ATOM 791 N N . ILE A 1 98 ? 1.539 11.773 -6.574 1 92.31 98 ILE A N 1
ATOM 792 C CA . ILE A 1 98 ? 1.586 12.008 -5.133 1 92.31 98 ILE A CA 1
ATOM 793 C C . ILE A 1 98 ? 2.855 12.773 -4.777 1 92.31 98 ILE A C 1
ATOM 795 O O . ILE A 1 98 ? 2.805 13.766 -4.051 1 92.31 98 ILE A O 1
ATOM 799 N N . PHE A 1 99 ? 3.939 12.312 -5.359 1 92.31 99 PHE A N 1
ATOM 800 C CA . PHE A 1 99 ? 5.234 12.945 -5.133 1 92.31 99 PHE A CA 1
ATOM 801 C C . PHE A 1 99 ? 5.195 14.414 -5.539 1 92.31 99 PHE A C 1
ATOM 803 O O . PHE A 1 99 ? 5.555 15.289 -4.75 1 92.31 99 PHE A O 1
ATOM 810 N N . ASP A 1 100 ? 4.715 14.68 -6.707 1 90.62 100 ASP A N 1
ATOM 811 C CA . ASP A 1 100 ? 4.66 16.047 -7.234 1 90.62 100 ASP A CA 1
ATOM 812 C C . ASP A 1 100 ? 3.771 16.938 -6.367 1 90.62 100 ASP A C 1
ATOM 814 O O . ASP A 1 100 ? 4.109 18.094 -6.105 1 90.62 100 ASP A O 1
ATOM 818 N N . THR A 1 101 ? 2.658 16.391 -5.93 1 91.12 101 THR A N 1
ATOM 819 C CA . THR A 1 101 ? 1.725 17.141 -5.098 1 91.12 101 THR A CA 1
ATOM 820 C C . THR A 1 101 ? 2.365 17.516 -3.764 1 91.12 101 THR A C 1
ATOM 822 O O . THR A 1 101 ? 2.248 18.656 -3.311 1 91.12 101 THR A O 1
ATOM 825 N N . MET A 1 102 ? 3.131 16.609 -3.215 1 90.56 102 MET A N 1
ATOM 826 C CA . MET A 1 102 ? 3.756 16.859 -1.918 1 90.56 102 MET A CA 1
ATOM 827 C C . MET A 1 102 ? 4.906 17.844 -2.047 1 90.56 102 MET A C 1
ATOM 829 O O . MET A 1 102 ? 5.098 18.703 -1.177 1 90.56 102 MET A O 1
ATOM 833 N N . LEU A 1 103 ? 5.586 17.734 -3.135 1 90 103 LEU A N 1
ATOM 834 C CA . LEU A 1 103 ? 6.719 18.625 -3.363 1 90 103 LEU A CA 1
ATOM 835 C C . LEU A 1 103 ? 6.254 20.062 -3.541 1 90 103 LEU A C 1
ATOM 837 O O . LEU A 1 103 ? 6.992 21 -3.234 1 90 103 LEU A O 1
ATOM 841 N N . ARG A 1 104 ? 5.066 20.234 -3.955 1 91.38 104 ARG A N 1
ATOM 842 C CA . ARG A 1 104 ? 4.543 21.578 -4.23 1 91.38 104 ARG A CA 1
ATOM 843 C C . ARG A 1 104 ? 3.916 22.188 -2.982 1 91.38 104 ARG A C 1
ATOM 845 O O . ARG A 1 104 ? 3.588 23.375 -2.963 1 91.38 104 ARG A O 1
ATOM 852 N N . ASP A 1 105 ? 3.701 21.391 -1.968 1 91.5 105 ASP A N 1
ATOM 853 C CA . ASP A 1 105 ? 3.111 21.922 -0.737 1 91.5 105 ASP A CA 1
ATOM 854 C C . ASP A 1 105 ? 4.086 22.828 -0.005 1 91.5 105 ASP A C 1
ATOM 856 O O . ASP A 1 105 ? 5.18 22.406 0.378 1 91.5 105 ASP A O 1
ATOM 860 N N . PRO A 1 106 ? 3.727 24.078 0.19 1 92.94 106 PRO A N 1
ATOM 861 C CA . PRO A 1 106 ? 4.648 25.016 0.837 1 92.94 106 PRO A CA 1
ATOM 862 C C . PRO A 1 106 ? 4.941 24.641 2.289 1 92.94 106 PRO A C 1
ATOM 864 O O . PRO A 1 106 ? 5.922 25.125 2.865 1 92.94 106 PRO A O 1
ATOM 867 N N . LYS A 1 107 ? 4.121 23.828 2.908 1 93.12 107 LYS A N 1
ATOM 868 C CA . LYS A 1 107 ? 4.301 23.453 4.309 1 93.12 107 LYS A CA 1
ATOM 869 C C . LYS A 1 107 ? 5.035 22.125 4.438 1 93.12 107 LYS A C 1
ATOM 871 O O . LYS A 1 107 ? 5.109 21.547 5.527 1 93.12 107 LYS A O 1
ATOM 876 N N . ARG A 1 108 ? 5.516 21.625 3.316 1 91.88 108 ARG A N 1
ATOM 877 C CA . ARG A 1 108 ? 6.176 20.328 3.332 1 91.88 108 ARG A CA 1
ATOM 878 C C . ARG A 1 108 ? 7.438 20.375 4.191 1 91.88 108 ARG A C 1
ATOM 880 O O . ARG A 1 108 ? 8.117 21.391 4.262 1 91.88 108 ARG A O 1
ATOM 887 N N . GLU A 1 109 ? 7.727 19.328 4.848 1 93.38 109 GLU A N 1
ATOM 888 C CA . GLU A 1 109 ? 8.984 19.047 5.539 1 93.38 109 GLU A CA 1
ATOM 889 C C . GLU A 1 109 ? 9.742 17.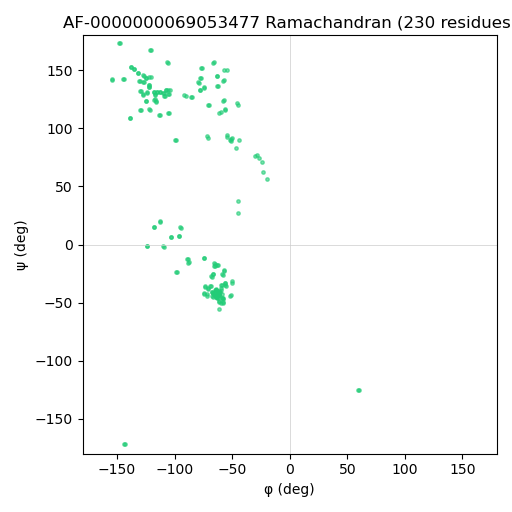906 4.867 1 93.38 109 GLU A C 1
ATOM 891 O O . GLU A 1 109 ? 9.156 16.891 4.52 1 93.38 109 GLU A O 1
ATOM 896 N N . THR A 1 110 ? 11.031 18.172 4.625 1 91.38 110 THR A N 1
ATOM 897 C CA . THR A 1 110 ? 11.875 17.141 4.023 1 91.38 110 THR A CA 1
ATOM 898 C C . THR A 1 110 ? 13 16.734 4.973 1 91.38 110 THR A C 1
ATOM 900 O O . THR A 1 110 ? 13.68 17.594 5.539 1 91.38 110 THR A O 1
ATOM 903 N N . ARG A 1 111 ? 13.07 15.477 5.133 1 92.31 111 ARG A N 1
ATOM 904 C CA . ARG A 1 111 ? 14.133 14.945 5.98 1 92.31 111 ARG A CA 1
ATOM 905 C C . ARG A 1 111 ? 14.93 13.867 5.246 1 92.31 111 ARG A C 1
ATOM 907 O O . ARG A 1 111 ? 14.352 13.055 4.52 1 92.31 111 ARG A O 1
ATOM 914 N N . LYS A 1 112 ? 16.234 13.906 5.461 1 88.12 112 LYS A N 1
ATOM 915 C CA . LYS A 1 112 ? 17.125 12.883 4.914 1 88.12 112 LYS A CA 1
ATOM 916 C C . LYS A 1 112 ? 17.781 12.07 6.027 1 88.12 112 LYS A C 1
ATOM 918 O O . LYS A 1 112 ? 18.141 12.617 7.074 1 88.12 112 LYS A O 1
ATOM 923 N N . SER A 1 113 ? 17.688 10.727 5.805 1 85.06 113 SER A N 1
ATOM 924 C CA . SER A 1 113 ? 18.359 9.867 6.77 1 85.06 113 SER A CA 1
ATOM 925 C C . SER A 1 113 ? 19.141 8.758 6.07 1 85.06 113 SER A C 1
ATOM 927 O O . SER A 1 113 ? 18.828 8.406 4.93 1 85.06 113 SER A O 1
ATOM 929 N N . LYS A 1 114 ? 20.266 8.32 6.789 1 78.25 114 LYS A N 1
ATOM 930 C CA . LYS A 1 114 ? 21 7.168 6.27 1 78.25 114 LYS A CA 1
ATOM 931 C C . LYS A 1 114 ? 20.234 5.871 6.52 1 78.25 114 LYS A C 1
ATOM 933 O O . LYS A 1 114 ? 19.5 5.754 7.504 1 78.25 114 LYS A O 1
ATOM 938 N N . THR A 1 115 ? 20.156 4.992 5.512 1 67.44 115 THR A N 1
ATOM 939 C CA . THR A 1 115 ? 19.516 3.697 5.707 1 67.44 115 THR A CA 1
ATOM 940 C C . THR A 1 115 ? 20.188 2.924 6.836 1 67.44 115 THR A C 1
ATOM 942 O O . THR A 1 115 ? 21.406 2.832 6.887 1 67.44 115 THR A O 1
ATOM 945 N N . PRO A 1 116 ? 19.234 2.584 7.793 1 52.16 116 PRO A N 1
ATOM 946 C CA . PRO A 1 116 ? 19.906 1.775 8.812 1 52.16 116 PRO A CA 1
ATOM 947 C C . PRO A 1 116 ? 20.594 0.54 8.234 1 52.16 116 PRO A C 1
ATOM 949 O O . PRO A 1 116 ? 20.047 -0.094 7.32 1 52.16 116 PRO A O 1
ATOM 952 N N . ILE A 1 117 ? 21.859 0.427 8.328 1 45.78 117 ILE A N 1
ATOM 953 C CA . ILE A 1 117 ? 22.609 -0.771 7.996 1 45.78 117 ILE A CA 1
ATOM 954 C C . ILE A 1 117 ? 22.141 -1.94 8.852 1 45.78 117 ILE A C 1
ATOM 956 O O . ILE A 1 117 ? 21.859 -1.772 10.039 1 45.78 117 ILE A O 1
ATOM 960 N N . MET B 1 1 ? 10.766 4.723 46.875 1 27.86 1 MET B N 1
ATOM 961 C CA . MET B 1 1 ? 11.617 4.082 45.875 1 27.86 1 MET B CA 1
ATOM 962 C C . MET B 1 1 ? 11.008 4.211 44.5 1 27.86 1 MET B C 1
ATOM 964 O O . MET B 1 1 ? 9.891 3.758 44.25 1 27.86 1 MET B O 1
ATOM 968 N N . LYS B 1 2 ? 11.359 5.27 43.656 1 39.97 2 LYS B N 1
ATOM 969 C CA . LYS B 1 2 ? 10.836 5.484 42.312 1 39.97 2 LYS B CA 1
ATOM 970 C C . LYS B 1 2 ? 11.039 4.246 41.438 1 39.97 2 LYS B C 1
ATOM 972 O O . LYS B 1 2 ? 12.164 3.768 41.281 1 39.97 2 LYS B O 1
ATOM 977 N N . ILE B 1 3 ? 10.094 3.326 41.344 1 39.09 3 ILE B N 1
ATOM 978 C CA . ILE B 1 3 ? 10.227 2.133 40.5 1 39.09 3 ILE B CA 1
ATOM 979 C C . ILE B 1 3 ? 10.664 2.529 39.094 1 39.09 3 ILE B C 1
ATOM 981 O O . ILE B 1 3 ? 9.977 3.291 38.406 1 39.09 3 ILE B O 1
ATOM 985 N N . HIS B 1 4 ? 11.969 2.586 38.75 1 42.69 4 HIS B N 1
ATOM 986 C CA . HIS B 1 4 ? 12.609 2.838 37.469 1 42.69 4 HIS B CA 1
ATOM 987 C C . HIS B 1 4 ? 12.039 1.928 36.375 1 42.69 4 HIS B C 1
ATOM 989 O O . HIS B 1 4 ? 12.047 0.704 36.531 1 42.69 4 HIS B O 1
ATOM 995 N N . LYS B 1 5 ? 11.062 2.461 35.844 1 44.84 5 LYS B N 1
ATOM 996 C CA . LYS B 1 5 ? 10.508 1.698 34.719 1 44.84 5 LYS B CA 1
ATOM 997 C C . LYS B 1 5 ? 11.617 1.189 33.781 1 44.84 5 LYS B C 1
ATOM 999 O O . LYS B 1 5 ? 12.648 1.842 33.656 1 44.84 5 LYS B O 1
ATOM 1004 N N . SER B 1 6 ? 11.711 -0.123 33.625 1 41.62 6 SER B N 1
ATOM 1005 C CA . SER B 1 6 ? 12.688 -0.717 32.719 1 41.62 6 SER B CA 1
ATOM 1006 C C . SER B 1 6 ? 12.57 -0.14 31.312 1 41.62 6 SER B C 1
ATOM 1008 O O . SER B 1 6 ? 11.539 0.423 30.953 1 41.62 6 SER B O 1
ATOM 1010 N N . TYR B 1 7 ? 13.547 -0.086 30.625 1 42 7 TYR B N 1
ATOM 1011 C CA . TYR B 1 7 ? 13.547 0.393 29.25 1 42 7 TYR B CA 1
ATOM 1012 C C . TYR B 1 7 ? 12.461 -0.297 28.438 1 42 7 TYR B C 1
ATOM 1014 O O . TYR B 1 7 ? 11.805 0.335 27.594 1 42 7 TYR B O 1
ATOM 1022 N N . ARG B 1 8 ? 12.234 -1.475 28.766 1 40.19 8 ARG B N 1
ATOM 1023 C CA . ARG B 1 8 ? 11.172 -2.195 28.062 1 40.19 8 ARG B CA 1
ATOM 1024 C C . ARG B 1 8 ? 9.805 -1.6 28.359 1 40.19 8 ARG B C 1
ATOM 1026 O O . ARG B 1 8 ? 8.969 -1.463 27.469 1 40.19 8 ARG B O 1
ATOM 1033 N N . GLU B 1 9 ? 9.641 -1.35 29.641 1 45 9 GLU B N 1
ATOM 1034 C CA . GLU B 1 9 ? 8.383 -0.703 30 1 45 9 GLU B CA 1
ATOM 1035 C C . GLU B 1 9 ? 8.266 0.677 29.359 1 45 9 GLU B C 1
ATOM 1037 O O . GLU B 1 9 ? 7.191 1.063 28.891 1 45 9 GLU B O 1
ATOM 1042 N N . ASN B 1 10 ? 9.367 1.397 29.344 1 40.41 10 ASN B N 1
ATOM 1043 C CA . ASN B 1 10 ? 9.352 2.688 28.656 1 40.41 10 ASN B CA 1
ATOM 1044 C C . ASN B 1 10 ? 9.086 2.529 27.172 1 40.41 10 ASN B C 1
ATOM 1046 O O . ASN B 1 10 ? 8.305 3.285 26.594 1 40.41 10 ASN B O 1
ATOM 1050 N N . VAL B 1 11 ? 9.789 1.533 26.594 1 39.97 11 VAL B N 1
ATOM 1051 C CA . VAL B 1 11 ? 9.555 1.274 25.172 1 39.97 11 VAL B CA 1
ATOM 1052 C C . VAL B 1 11 ? 8.125 0.761 24.969 1 39.97 11 VAL B C 1
ATOM 1054 O O . VAL B 1 11 ? 7.438 1.179 24.031 1 39.97 11 VAL B O 1
ATOM 1057 N N . ALA B 1 12 ? 7.75 -0.12 25.844 1 39.06 12 ALA B N 1
ATOM 1058 C CA . ALA B 1 12 ? 6.371 -0.595 25.766 1 39.06 12 ALA B CA 1
ATOM 1059 C C . ALA B 1 12 ? 5.383 0.55 25.969 1 39.06 12 ALA B C 1
ATOM 1061 O O . ALA B 1 12 ? 4.375 0.645 25.266 1 39.06 12 ALA B O 1
ATOM 1062 N N . GLU B 1 13 ? 5.621 1.316 27.047 1 42.09 13 GLU B N 1
ATOM 1063 C CA . GLU B 1 13 ? 4.785 2.494 27.266 1 42.09 13 GLU B CA 1
ATOM 1064 C C . GLU B 1 13 ? 4.855 3.443 26.078 1 42.09 13 GLU B C 1
ATOM 1066 O O . GLU B 1 13 ? 3.844 4.023 25.672 1 42.09 13 GLU B O 1
ATOM 1071 N N . LEU B 1 14 ? 6.102 3.641 25.688 1 39.97 14 LEU B N 1
ATOM 1072 C CA . LEU B 1 14 ? 6.246 4.438 24.469 1 39.97 14 LEU B CA 1
ATOM 1073 C C . LEU B 1 14 ? 5.527 3.777 23.297 1 39.97 14 LEU B C 1
ATOM 1075 O O . LEU B 1 14 ? 4.906 4.461 22.484 1 39.97 14 LEU B O 1
ATOM 1079 N N . LEU B 1 15 ? 5.711 2.512 23.25 1 40.91 15 LEU B N 1
ATOM 1080 C CA . LEU B 1 15 ? 4.996 1.756 22.234 1 40.91 15 LEU B CA 1
ATOM 1081 C C . LEU B 1 15 ? 3.512 1.656 22.562 1 40.91 15 LEU B C 1
ATOM 1083 O O . LEU B 1 15 ? 2.666 1.628 21.672 1 40.91 15 LEU B O 1
ATOM 1087 N N . GLN B 1 16 ? 3.186 1.368 23.812 1 40.03 16 GLN B N 1
ATOM 1088 C CA . GLN B 1 16 ? 1.81 1.355 24.297 1 40.03 16 GLN B CA 1
ATOM 1089 C C . GLN B 1 16 ? 1.162 2.73 24.156 1 40.03 16 GLN B C 1
ATOM 1091 O O . GLN B 1 16 ? -0.065 2.842 24.109 1 40.03 16 GLN B O 1
ATOM 1096 N N . THR B 1 17 ? 1.82 3.738 24.75 1 41.44 17 THR B N 1
ATOM 1097 C CA . THR B 1 17 ? 1.181 4.996 24.375 1 41.44 17 THR B CA 1
ATOM 1098 C C . THR B 1 17 ? 0.891 5.035 22.875 1 41.44 17 THR B C 1
ATOM 1100 O O . THR B 1 17 ? 1.757 5.406 22.078 1 41.44 17 THR B O 1
ATOM 1103 N N . GLU B 1 18 ? 0.739 3.959 22.375 1 44.47 18 GLU B N 1
ATOM 1104 C CA . GLU B 1 18 ? 0.275 3.455 21.094 1 44.47 18 GLU B CA 1
ATOM 1105 C C . GLU B 1 18 ? -0.627 4.469 20.391 1 44.47 18 GLU B C 1
ATOM 1107 O O . GLU B 1 18 ? -1.747 4.723 20.844 1 44.47 18 GLU B O 1
ATOM 1112 N N . GLU B 1 19 ? -0.016 5.547 20.125 1 46.22 19 GLU B N 1
ATOM 1113 C CA . GLU B 1 19 ? -0.461 6.867 19.703 1 46.22 19 GLU B CA 1
ATOM 1114 C C . GLU B 1 19 ? -1.523 6.766 18.609 1 46.22 19 GLU B C 1
ATOM 1116 O O . GLU B 1 19 ? -1.363 6.008 17.641 1 46.22 19 GLU B O 1
ATOM 1121 N N . ILE B 1 20 ? -2.805 6.699 19.109 1 50.03 20 ILE B N 1
ATOM 1122 C CA . ILE B 1 20 ? -3.781 7.18 18.141 1 50.03 20 ILE B CA 1
ATOM 1123 C C . ILE B 1 20 ? -3.129 8.211 17.234 1 50.03 20 ILE B C 1
ATOM 1125 O O . ILE B 1 20 ? -2.508 9.172 17.703 1 50.03 20 ILE B O 1
ATOM 1129 N N . ASP B 1 21 ? -2.379 7.719 16.344 1 52.66 21 ASP B N 1
ATOM 1130 C CA . ASP B 1 21 ? -1.81 8.648 15.367 1 52.66 21 ASP B CA 1
ATOM 1131 C C . ASP B 1 21 ? -2.67 9.906 15.242 1 52.66 21 ASP B C 1
ATOM 1133 O O . ASP B 1 21 ? -3.719 9.883 14.594 1 52.66 21 ASP B O 1
ATOM 1137 N N . VAL B 1 22 ? -2.641 10.742 16.281 1 56.38 22 VAL B N 1
ATOM 1138 C CA . VAL B 1 22 ? -3.334 12.023 16.203 1 56.38 22 VAL B CA 1
ATOM 1139 C C . VAL B 1 22 ? -2.732 12.875 15.094 1 56.38 22 VAL B C 1
ATOM 1141 O O . VAL B 1 22 ? -3.391 13.781 14.57 1 56.38 22 VAL B O 1
ATOM 1144 N N . ASP B 1 23 ? -1.471 12.508 14.625 1 60.94 23 ASP B N 1
ATOM 1145 C CA . ASP B 1 23 ? -0.921 13.414 13.625 1 60.94 23 ASP B CA 1
ATOM 1146 C C . ASP B 1 23 ? -1.131 12.867 12.219 1 60.94 23 ASP B C 1
ATOM 1148 O O . ASP B 1 23 ? -0.369 12.016 11.758 1 60.94 23 ASP B O 1
ATOM 1152 N N . ILE B 1 24 ? -2.334 13.312 11.719 1 82 24 ILE B N 1
ATOM 1153 C CA . ILE B 1 24 ? -2.686 12.953 10.352 1 82 24 ILE B CA 1
ATOM 1154 C C . ILE B 1 24 ? -1.826 13.742 9.367 1 82 24 ILE B C 1
ATOM 1156 O O . ILE B 1 24 ? -2.031 14.945 9.188 1 82 24 ILE B O 1
ATOM 1160 N N . LYS B 1 25 ? -0.673 13.148 8.922 1 89.94 25 LYS B N 1
ATOM 1161 C CA . LYS B 1 25 ? 0.183 13.719 7.891 1 89.94 25 LYS B CA 1
ATOM 1162 C C . LYS B 1 25 ? 0.343 12.766 6.715 1 89.94 25 LYS B C 1
ATOM 1164 O O . LYS B 1 25 ? 0.342 11.547 6.895 1 89.94 25 LYS B O 1
ATOM 1169 N N . ASN B 1 26 ? 0.409 13.383 5.605 1 94.19 26 ASN B N 1
ATOM 1170 C CA . ASN B 1 26 ? 0.872 12.617 4.449 1 94.19 26 ASN B CA 1
ATOM 1171 C C . ASN B 1 26 ? 2.389 12.445 4.465 1 94.19 26 ASN B C 1
ATOM 1173 O O . ASN B 1 26 ? 3.113 13.32 4.945 1 94.19 26 ASN B O 1
ATOM 1177 N N . SER B 1 27 ? 2.783 11.312 4.043 1 94.81 27 SER B N 1
ATOM 1178 C CA . SER B 1 27 ? 4.227 11.086 3.992 1 94.81 27 SER B CA 1
ATOM 1179 C C . SER B 1 27 ? 4.613 10.234 2.791 1 94.81 27 SER B C 1
ATOM 1181 O O . SER B 1 27 ? 3.885 9.305 2.422 1 94.81 27 SER B O 1
ATOM 1183 N N . LEU B 1 28 ? 5.703 10.523 2.197 1 94.5 28 LEU B N 1
ATOM 1184 C CA . LEU B 1 28 ? 6.375 9.75 1.159 1 94.5 28 LEU B CA 1
ATOM 1185 C C . LEU B 1 28 ? 7.852 9.555 1.497 1 94.5 28 LEU B C 1
ATOM 1187 O O . LEU B 1 28 ? 8.594 10.523 1.648 1 94.5 28 LEU B O 1
ATOM 1191 N N . THR B 1 29 ? 8.242 8.359 1.706 1 93.25 29 THR B N 1
ATOM 1192 C CA . THR B 1 29 ? 9.633 7.988 1.92 1 93.25 29 THR B CA 1
ATOM 1193 C C . THR B 1 29 ? 10.18 7.227 0.716 1 93.25 29 THR B C 1
ATOM 1195 O O . THR B 1 29 ? 9.547 6.285 0.231 1 93.25 29 THR B O 1
ATOM 1198 N N . PHE B 1 30 ? 11.273 7.645 0.19 1 91.19 30 PHE B N 1
ATOM 1199 C CA . PHE B 1 30 ? 11.859 6.938 -0.942 1 91.19 30 PHE B CA 1
ATOM 1200 C C . PHE B 1 30 ? 13.375 6.82 -0.785 1 91.19 30 PHE B C 1
ATOM 1202 O O . PHE B 1 30 ? 13.992 7.617 -0.08 1 91.19 30 PHE B O 1
ATOM 1209 N N . ARG B 1 31 ? 13.875 5.832 -1.363 1 88.75 31 ARG B N 1
ATOM 1210 C CA . ARG B 1 31 ? 15.312 5.57 -1.318 1 88.75 31 ARG B CA 1
ATOM 1211 C C . ARG B 1 31 ? 16.062 6.48 -2.283 1 88.75 31 ARG B C 1
ATOM 1213 O O . ARG B 1 31 ? 15.625 6.684 -3.42 1 88.75 31 ARG B O 1
ATOM 1220 N N . GLN B 1 32 ? 17.078 7 -1.718 1 83.06 32 GLN B N 1
ATOM 1221 C CA . GLN B 1 32 ? 18 7.828 -2.49 1 83.06 32 GLN B CA 1
ATOM 1222 C C . GLN B 1 32 ? 19.453 7.543 -2.117 1 83.06 32 GLN B C 1
ATOM 1224 O O . GLN B 1 32 ? 19.906 7.91 -1.029 1 83.06 32 GLN B O 1
ATOM 1229 N N . GLY B 1 33 ? 20.188 6.871 -3.104 1 78.56 33 GLY B N 1
ATOM 1230 C CA . GLY B 1 33 ? 21.531 6.449 -2.781 1 78.56 33 GLY B CA 1
ATOM 1231 C C . GLY B 1 33 ? 21.594 5.492 -1.604 1 78.56 33 GLY B C 1
ATOM 1232 O O . GLY B 1 33 ? 20.953 4.449 -1.609 1 78.56 33 GLY B O 1
ATOM 1233 N N . ASP B 1 34 ? 22.422 5.895 -0.587 1 80.44 34 ASP B N 1
ATOM 1234 C CA . ASP B 1 34 ? 22.609 5.023 0.564 1 80.44 34 ASP B CA 1
ATOM 1235 C C . ASP B 1 34 ? 21.672 5.395 1.708 1 80.44 34 ASP B C 1
ATOM 1237 O O . ASP B 1 34 ? 21.844 4.914 2.832 1 80.44 34 ASP B O 1
ATOM 1241 N N . GLY B 1 35 ? 20.672 6.211 1.288 1 86.88 35 GLY B N 1
ATOM 1242 C CA . GLY B 1 35 ? 19.781 6.656 2.342 1 86.88 35 GLY B CA 1
ATOM 1243 C C . GLY B 1 35 ? 18.328 6.777 1.887 1 86.88 35 GLY B C 1
ATOM 1244 O O . GLY B 1 35 ? 17.938 6.188 0.876 1 86.88 35 GLY B O 1
ATOM 1245 N N . VAL B 1 36 ? 17.516 7.391 2.85 1 89.12 36 VAL B N 1
ATOM 1246 C CA . VAL B 1 36 ? 16.109 7.613 2.541 1 89.12 36 VAL B CA 1
ATOM 1247 C C . VAL B 1 36 ? 15.758 9.094 2.727 1 89.12 36 VAL B C 1
ATOM 1249 O O . VAL B 1 36 ? 16.375 9.781 3.543 1 89.12 36 VAL B O 1
ATOM 1252 N N . VAL B 1 37 ? 14.914 9.547 1.853 1 90.56 37 VAL B N 1
ATOM 1253 C CA . VAL B 1 37 ? 14.32 10.875 1.96 1 90.56 37 VAL B CA 1
ATOM 1254 C C . VAL B 1 37 ? 12.844 10.75 2.312 1 90.56 37 VAL B C 1
ATOM 1256 O O . VAL B 1 37 ? 12.117 9.953 1.716 1 90.56 37 VAL B O 1
ATOM 1259 N N . THR B 1 38 ? 12.438 11.5 3.33 1 92.62 38 THR B N 1
ATOM 1260 C CA . THR B 1 38 ? 11.031 11.531 3.719 1 92.62 38 THR B CA 1
ATOM 1261 C C . THR B 1 38 ? 10.453 12.938 3.551 1 92.62 38 THR B C 1
ATOM 1263 O O . THR B 1 38 ? 11.023 13.914 4.051 1 92.62 38 THR B O 1
ATOM 1266 N N . ILE B 1 39 ? 9.383 12.984 2.791 1 93.31 39 ILE B N 1
ATOM 1267 C CA . ILE B 1 39 ? 8.609 14.219 2.656 1 93.31 39 ILE B CA 1
ATOM 1268 C C . ILE B 1 39 ? 7.305 14.094 3.443 1 93.31 39 ILE B C 1
ATOM 1270 O O . ILE B 1 39 ? 6.586 13.102 3.312 1 93.31 39 ILE B O 1
ATOM 1274 N N . LYS B 1 40 ? 7.012 15.07 4.273 1 94.12 40 LYS B N 1
ATOM 1275 C CA . LYS B 1 40 ? 5.77 15.117 5.039 1 94.12 40 LYS B CA 1
ATOM 1276 C C . LYS B 1 40 ? 4.992 16.391 4.75 1 94.12 40 LYS B C 1
ATOM 1278 O O . LYS B 1 40 ? 5.582 17.469 4.621 1 94.12 40 LYS B O 1
ATOM 1283 N N . CYS B 1 41 ? 3.77 16.25 4.605 1 94.5 41 CYS B N 1
ATOM 1284 C CA . CYS B 1 41 ? 2.861 17.375 4.398 1 94.5 41 CYS B CA 1
ATOM 1285 C C . CYS B 1 41 ? 1.668 17.297 5.344 1 94.5 41 CYS B C 1
ATOM 1287 O O . CYS B 1 41 ? 1.153 16.203 5.605 1 94.5 41 CYS B O 1
ATOM 1289 N N . PRO B 1 42 ? 1.241 18.406 5.855 1 92.25 42 PRO B N 1
ATOM 1290 C CA . PRO B 1 42 ? 0.019 18.375 6.66 1 92.25 42 PRO B CA 1
ATOM 1291 C C . PRO B 1 42 ? -1.22 18.016 5.844 1 92.25 42 PRO B C 1
ATOM 1293 O O . PRO B 1 42 ? -1.195 18.109 4.613 1 92.25 42 PRO B O 1
ATOM 1296 N N . VAL B 1 43 ? -2.166 17.531 6.543 1 89.38 43 VAL B N 1
ATOM 1297 C CA . VAL B 1 43 ? -3.479 17.266 5.961 1 89.38 43 VAL B CA 1
ATOM 1298 C C . VAL B 1 43 ? -4.473 18.328 6.43 1 89.38 43 VAL B C 1
ATOM 1300 O O . VAL B 1 43 ? -4.699 18.484 7.633 1 89.38 43 VAL B O 1
ATOM 1303 N N . ASP B 1 44 ? -4.949 19.141 5.562 1 76.81 44 ASP B N 1
ATOM 1304 C CA . ASP B 1 44 ? -5.73 20.312 5.938 1 76.81 44 ASP B CA 1
ATOM 1305 C C . ASP B 1 44 ? -7.137 19.922 6.379 1 76.81 44 ASP B C 1
ATOM 1307 O O . ASP B 1 44 ? -7.699 20.516 7.297 1 76.81 44 ASP B O 1
ATOM 1311 N N . ASP B 1 45 ? -7.793 19.016 5.719 1 83.44 45 ASP B N 1
ATOM 1312 C CA . ASP B 1 45 ? -9.156 18.594 6.031 1 83.44 45 ASP B CA 1
ATOM 1313 C C . ASP B 1 45 ? -9.164 17.203 6.676 1 83.44 45 ASP B C 1
ATOM 1315 O O . ASP B 1 45 ? -8.195 16.453 6.566 1 83.44 45 ASP B O 1
ATOM 1319 N N . LYS B 1 46 ? -10.219 17.031 7.363 1 88.81 46 LYS B N 1
ATOM 1320 C CA . LYS B 1 46 ? -10.414 15.688 7.898 1 88.81 46 LYS B CA 1
ATOM 1321 C C . LYS B 1 46 ? -10.516 14.664 6.777 1 88.81 46 LYS B C 1
ATOM 1323 O O . LYS B 1 46 ? -11.477 14.672 6.004 1 88.81 46 LYS B O 1
ATOM 1328 N N . PRO B 1 47 ? -9.57 13.844 6.73 1 93.69 47 PRO B N 1
ATOM 1329 C CA . PRO B 1 47 ? -9.586 12.883 5.621 1 93.69 47 PRO B CA 1
ATOM 1330 C C . PRO B 1 47 ? -10.602 11.758 5.816 1 93.69 47 PRO B C 1
ATOM 1332 O O . PRO B 1 47 ? -10.898 11.383 6.953 1 93.69 47 PRO B O 1
ATOM 1335 N N . SER B 1 48 ? -11.109 11.195 4.762 1 94.69 48 SER B N 1
ATOM 1336 C CA . SER B 1 48 ? -12.039 10.07 4.789 1 94.69 48 SER B CA 1
ATOM 1337 C C . SER B 1 48 ? -11.305 8.75 4.535 1 94.69 48 SER B C 1
ATOM 1339 O O . SER B 1 48 ? -11.797 7.684 4.91 1 94.69 48 SER B O 1
ATOM 1341 N N . HIS B 1 49 ? -10.133 8.852 3.869 1 95.19 49 HIS B N 1
ATOM 1342 C CA . HIS B 1 49 ? -9.422 7.645 3.461 1 95.19 49 HIS B CA 1
ATOM 1343 C C . HIS B 1 49 ? -7.945 7.715 3.846 1 95.19 49 HIS B C 1
ATOM 1345 O O . HIS B 1 49 ? -7.363 8.797 3.887 1 95.19 49 HIS B O 1
ATOM 1351 N N . LEU B 1 50 ? -7.41 6.598 4.141 1 94.69 50 LEU B N 1
ATOM 1352 C CA . LEU B 1 50 ? -5.969 6.41 4.277 1 94.69 50 LEU B CA 1
ATOM 1353 C C . LEU B 1 50 ? -5.477 5.293 3.363 1 94.69 50 LEU B C 1
ATOM 1355 O O . LEU B 1 50 ? -6.02 4.184 3.379 1 94.69 50 LEU B O 1
ATOM 1359 N N . TYR B 1 51 ? -4.535 5.605 2.523 1 95.69 51 TYR B N 1
ATOM 1360 C CA . TYR B 1 51 ? -3.805 4.609 1.742 1 95.69 51 TYR B CA 1
ATOM 1361 C C . TYR B 1 51 ? -2.381 4.449 2.258 1 95.69 51 TYR B C 1
ATOM 1363 O O . TYR B 1 51 ? -1.697 5.441 2.531 1 95.69 51 TYR B O 1
ATOM 1371 N N . VAL B 1 52 ? -1.991 3.25 2.42 1 95.06 52 VAL B N 1
ATOM 1372 C CA . VAL B 1 52 ? -0.59 2.912 2.652 1 95.06 52 VAL B CA 1
ATOM 1373 C C . VAL B 1 52 ? -0.062 2.074 1.488 1 95.06 52 VAL B C 1
ATOM 1375 O O . VAL B 1 52 ? -0.62 1.021 1.17 1 95.06 52 VAL B O 1
ATOM 1378 N N . ILE B 1 53 ? 1.008 2.568 0.861 1 96.19 53 ILE B N 1
ATOM 1379 C CA . ILE B 1 53 ? 1.561 1.917 -0.32 1 96.19 53 ILE B CA 1
ATOM 1380 C C . ILE B 1 53 ? 3.055 1.675 -0.124 1 96.19 53 ILE B C 1
ATOM 1382 O O . ILE B 1 53 ? 3.795 2.588 0.252 1 96.19 53 ILE B O 1
ATOM 1386 N N . SER B 1 54 ? 3.479 0.48 -0.345 1 95.38 54 SER B N 1
ATOM 1387 C CA . SER B 1 54 ? 4.898 0.144 -0.37 1 95.38 54 SER B CA 1
ATOM 1388 C C . SER B 1 54 ? 5.297 -0.471 -1.707 1 95.38 54 SER B C 1
ATOM 1390 O O . SER B 1 54 ? 4.57 -1.305 -2.254 1 95.38 54 SER B O 1
ATOM 1392 N N . HIS B 1 55 ? 6.371 -0.01 -2.156 1 96 55 HIS B N 1
ATOM 1393 C CA . HIS B 1 55 ? 6.945 -0.515 -3.396 1 96 55 HIS B CA 1
ATOM 1394 C C . HIS B 1 55 ? 8.32 -1.141 -3.156 1 96 55 HIS B C 1
ATOM 1396 O O . HIS B 1 55 ? 9.18 -0.531 -2.518 1 96 55 HIS B O 1
ATOM 1402 N N . TYR B 1 56 ? 8.469 -2.328 -3.705 1 93.44 56 TYR B N 1
ATOM 1403 C CA . TYR B 1 56 ? 9.734 -3.045 -3.596 1 93.44 56 TYR B CA 1
ATOM 1404 C C . TYR B 1 56 ? 10.242 -3.469 -4.969 1 93.44 56 TYR B C 1
ATOM 1406 O O . TYR B 1 56 ? 9.453 -3.828 -5.844 1 93.44 56 TYR B O 1
ATOM 1414 N N . LYS B 1 57 ? 11.531 -3.445 -5.094 1 93 57 LYS B N 1
ATOM 1415 C CA . LYS B 1 57 ? 12.172 -4.227 -6.148 1 93 57 LYS B CA 1
ATOM 1416 C C . LYS B 1 57 ? 12.406 -5.668 -5.699 1 93 57 LYS B C 1
ATOM 1418 O O . LYS B 1 57 ? 13.008 -5.906 -4.652 1 93 57 LYS B O 1
ATOM 1423 N N . MET B 1 58 ? 11.945 -6.566 -6.492 1 93.06 58 MET B N 1
ATOM 1424 C CA . MET B 1 58 ? 12.031 -7.969 -6.098 1 93.06 58 MET B CA 1
ATOM 1425 C C . MET B 1 58 ? 13.484 -8.391 -5.879 1 93.06 58 MET B C 1
ATOM 1427 O O . MET B 1 58 ? 13.781 -9.156 -4.965 1 93.06 58 MET B O 1
ATOM 1431 N N . SER B 1 59 ? 14.359 -7.922 -6.688 1 91.69 59 SER B N 1
ATOM 1432 C CA . SER B 1 59 ? 15.781 -8.25 -6.586 1 91.69 59 SER B CA 1
ATOM 1433 C C . SER B 1 59 ? 16.344 -7.871 -5.219 1 91.69 59 SER B C 1
ATOM 1435 O O . SER B 1 59 ? 17.297 -8.484 -4.738 1 91.69 59 SER B O 1
ATOM 1437 N N . ASN B 1 60 ? 15.758 -6.883 -4.539 1 90.44 60 ASN B N 1
ATOM 1438 C CA . ASN B 1 60 ? 16.266 -6.395 -3.262 1 90.44 60 ASN B CA 1
ATOM 1439 C C . ASN B 1 60 ? 15.695 -7.199 -2.094 1 90.44 60 ASN B C 1
ATOM 1441 O O . ASN B 1 60 ? 16.219 -7.129 -0.979 1 90.44 60 ASN B O 1
ATOM 1445 N N . ILE B 1 61 ? 14.57 -7.996 -2.406 1 89.94 61 ILE B N 1
ATOM 1446 C CA . ILE B 1 61 ? 13.922 -8.617 -1.258 1 89.94 61 ILE B CA 1
ATOM 1447 C C . ILE B 1 61 ? 13.867 -10.133 -1.455 1 89.94 61 ILE B C 1
ATOM 1449 O O . ILE B 1 61 ? 13.32 -10.852 -0.619 1 89.94 61 ILE B O 1
ATOM 1453 N N . GLU B 1 62 ? 14.328 -10.641 -2.504 1 85.25 62 GLU B N 1
ATOM 1454 C CA . GLU B 1 62 ? 14.234 -12.062 -2.828 1 85.25 62 GLU B CA 1
ATOM 1455 C C . GLU B 1 62 ? 14.828 -12.922 -1.716 1 85.25 62 GLU B C 1
ATOM 1457 O O . GLU B 1 62 ? 14.328 -14.016 -1.435 1 85.25 62 GLU B O 1
ATOM 1462 N N . ASN B 1 63 ? 15.859 -12.5 -1.066 1 85.25 63 ASN B N 1
ATOM 1463 C CA . ASN B 1 63 ? 16.516 -13.289 -0.031 1 85.25 63 ASN B CA 1
ATOM 1464 C C . ASN B 1 63 ? 16.344 -12.664 1.35 1 85.25 63 ASN B C 1
ATOM 1466 O O . ASN B 1 63 ? 17.141 -12.906 2.256 1 85.25 63 ASN B O 1
ATOM 1470 N N . VAL B 1 64 ? 15.367 -11.852 1.42 1 85.88 64 VAL B N 1
ATOM 1471 C CA . VAL B 1 64 ? 15.094 -11.172 2.68 1 85.88 64 VAL B CA 1
ATOM 1472 C C . VAL B 1 64 ? 13.859 -11.789 3.344 1 85.88 64 VAL B C 1
ATOM 1474 O O . VAL B 1 64 ? 12.859 -12.055 2.678 1 85.88 64 VAL B O 1
ATOM 1477 N N . LEU B 1 65 ? 14 -12.055 4.59 1 82.19 65 LEU B N 1
ATOM 1478 C CA . LEU B 1 65 ? 12.828 -12.516 5.332 1 82.19 65 LEU B CA 1
ATOM 1479 C C . LEU B 1 65 ? 11.695 -11.5 5.238 1 82.19 65 LEU B C 1
ATOM 1481 O O . LEU B 1 65 ? 11.93 -10.289 5.281 1 82.19 65 LEU B O 1
ATOM 1485 N N . VAL B 1 66 ? 10.445 -11.945 5.117 1 78.38 66 VAL B N 1
ATOM 1486 C CA . VAL B 1 66 ? 9.273 -11.102 4.938 1 78.38 66 VAL B CA 1
ATOM 1487 C C . VAL B 1 66 ? 9.25 -10.016 6.02 1 78.38 66 VAL B C 1
ATOM 1489 O O . VAL B 1 66 ? 9.023 -8.844 5.727 1 78.38 66 VAL B O 1
ATOM 1492 N N . LYS B 1 67 ? 9.523 -10.375 7.219 1 76.69 67 LYS B N 1
ATOM 1493 C CA . LYS B 1 67 ? 9.43 -9.461 8.352 1 76.69 67 LYS B CA 1
ATOM 1494 C C . LYS B 1 67 ? 10.453 -8.336 8.234 1 76.69 67 LYS B C 1
ATOM 1496 O O . LYS B 1 67 ? 10.305 -7.289 8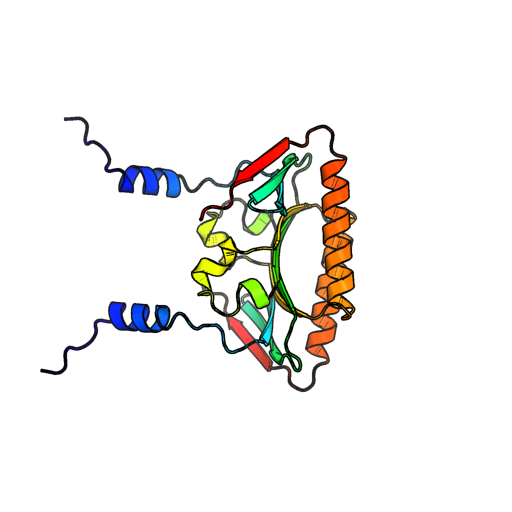.867 1 76.69 67 LYS B O 1
ATOM 1501 N N . ASP B 1 68 ? 11.5 -8.5 7.359 1 82.88 68 ASP B N 1
ATOM 1502 C CA . ASP B 1 68 ? 12.578 -7.52 7.25 1 82.88 68 ASP B CA 1
ATOM 1503 C C . ASP B 1 68 ? 12.5 -6.762 5.926 1 82.88 68 ASP B C 1
ATOM 1505 O O . ASP B 1 68 ? 13.242 -5.801 5.715 1 82.88 68 ASP B O 1
ATOM 1509 N N . ARG B 1 69 ? 11.555 -7.109 5.109 1 85.06 69 ARG B N 1
ATOM 1510 C CA . ARG B 1 69 ? 11.508 -6.555 3.76 1 85.06 69 ARG B CA 1
ATOM 1511 C C . ARG B 1 69 ? 11.188 -5.062 3.791 1 85.06 69 ARG B C 1
ATOM 1513 O O . ARG B 1 69 ? 11.609 -4.312 2.908 1 85.06 69 ARG B O 1
ATOM 1520 N N . TRP B 1 70 ? 10.461 -4.719 4.879 1 84.69 70 TRP B N 1
ATOM 1521 C CA . TRP B 1 70 ? 10.078 -3.312 4.953 1 84.69 70 TRP B CA 1
ATOM 1522 C C . TRP B 1 70 ? 11.305 -2.406 4.918 1 84.69 70 TRP B C 1
ATOM 1524 O O . TRP B 1 70 ? 11.227 -1.264 4.461 1 84.69 70 TRP B O 1
ATOM 1534 N N . LYS B 1 71 ? 12.477 -2.861 5.258 1 84.62 71 LYS B N 1
ATOM 1535 C CA . LYS B 1 71 ? 13.711 -2.086 5.305 1 84.62 71 LYS B CA 1
ATOM 1536 C C . LYS B 1 71 ? 14.242 -1.813 3.898 1 84.62 71 LYS B C 1
ATOM 1538 O O . LYS B 1 71 ? 15.109 -0.959 3.713 1 84.62 71 LYS B O 1
ATOM 1543 N N . PHE B 1 72 ? 13.703 -2.463 2.988 1 88.88 72 PHE B N 1
ATOM 1544 C CA . PHE B 1 72 ? 14.273 -2.412 1.646 1 88.88 72 PHE B CA 1
ATOM 1545 C C . PHE B 1 72 ? 13.273 -1.81 0.66 1 88.88 72 PHE B C 1
ATOM 1547 O O . PHE B 1 72 ? 13.422 -1.976 -0.553 1 88.88 72 PHE B O 1
ATOM 1554 N N . SER B 1 73 ? 12.242 -1.166 1.178 1 91.25 73 SER B N 1
ATOM 1555 C CA . SER B 1 73 ? 11.258 -0.538 0.303 1 91.25 73 SER B CA 1
ATOM 1556 C C . SER B 1 73 ? 11.891 0.561 -0.543 1 91.25 73 SER B C 1
ATOM 1558 O O . SER B 1 73 ? 12.727 1.328 -0.052 1 91.25 73 SER B O 1
ATOM 1560 N N . GLU B 1 74 ? 11.539 0.577 -1.793 1 92.19 74 GLU B N 1
ATOM 1561 C CA . GLU B 1 74 ? 11.938 1.675 -2.672 1 92.19 74 GLU B CA 1
ATOM 1562 C C . GLU B 1 74 ? 11.18 2.955 -2.328 1 92.19 74 GLU B C 1
ATOM 1564 O O . GLU B 1 74 ? 11.734 4.051 -2.408 1 92.19 74 GLU B O 1
ATOM 1569 N N . ALA B 1 75 ? 9.953 2.754 -1.985 1 92.81 75 ALA B N 1
ATOM 1570 C CA . ALA B 1 75 ? 9.102 3.871 -1.593 1 92.81 75 ALA B CA 1
ATOM 1571 C C . ALA B 1 75 ? 7.977 3.406 -0.671 1 92.81 75 ALA B C 1
ATOM 1573 O O . ALA B 1 75 ? 7.465 2.293 -0.817 1 92.81 75 ALA B O 1
ATOM 1574 N N . THR B 1 76 ? 7.68 4.199 0.284 1 94.69 76 THR B N 1
ATOM 1575 C CA . THR B 1 76 ? 6.516 4.023 1.144 1 94.69 76 THR B CA 1
ATOM 1576 C C . THR B 1 76 ? 5.699 5.312 1.222 1 94.69 76 THR B C 1
ATOM 1578 O O . THR B 1 76 ? 6.254 6.391 1.461 1 94.69 76 THR B O 1
ATOM 1581 N N . ILE B 1 77 ? 4.422 5.156 1.036 1 95.75 77 ILE B N 1
ATOM 1582 C CA . ILE B 1 77 ? 3.523 6.305 1.012 1 95.75 77 ILE B CA 1
ATOM 1583 C C . ILE B 1 77 ? 2.418 6.117 2.047 1 95.75 77 ILE B C 1
ATOM 1585 O O . ILE B 1 77 ? 1.851 5.027 2.168 1 95.75 77 ILE B O 1
ATOM 1589 N N . ARG B 1 78 ? 2.188 7.07 2.828 1 95.19 78 ARG B N 1
ATOM 1590 C CA . ARG B 1 78 ? 0.969 7.258 3.607 1 95.19 78 ARG B CA 1
ATOM 1591 C C . ARG B 1 78 ? 0.193 8.477 3.127 1 95.19 78 ARG B C 1
ATOM 1593 O O . ARG B 1 78 ? 0.65 9.609 3.285 1 95.19 78 ARG B O 1
ATOM 1600 N N . LEU B 1 79 ? -0.935 8.203 2.537 1 96.19 79 LEU B N 1
ATOM 1601 C CA . LEU B 1 79 ? -1.706 9.273 1.911 1 96.19 79 LEU B CA 1
ATOM 1602 C C . LEU B 1 79 ? -3.104 9.359 2.516 1 96.19 79 LEU B C 1
ATOM 1604 O O . LEU B 1 79 ? -3.9 8.43 2.387 1 96.19 79 LEU B O 1
ATOM 1608 N N . HIS B 1 80 ? -3.365 10.43 3.141 1 94.94 80 HIS B N 1
ATOM 1609 C CA . HIS B 1 80 ? -4.715 10.797 3.557 1 94.94 80 HIS B CA 1
ATOM 1610 C C . HIS B 1 80 ? -5.426 11.609 2.48 1 94.94 80 HIS B C 1
ATOM 1612 O O . HIS B 1 80 ? -4.871 12.586 1.968 1 94.94 80 HIS B O 1
ATOM 1618 N N . THR B 1 81 ? -6.602 11.18 2.117 1 94.5 81 THR B N 1
ATOM 1619 C CA . THR B 1 81 ? -7.32 11.859 1.043 1 94.5 81 THR B CA 1
ATOM 1620 C C . THR B 1 81 ? -8.828 11.789 1.275 1 94.5 81 THR B C 1
ATOM 1622 O O . THR B 1 81 ? -9.281 11.219 2.266 1 94.5 81 THR B O 1
ATOM 1625 N N . ASN B 1 82 ? -9.523 12.492 0.424 1 94.81 82 ASN B N 1
ATOM 1626 C CA . ASN B 1 82 ? -10.977 12.531 0.484 1 94.81 82 ASN B CA 1
ATOM 1627 C C . ASN B 1 82 ? -11.602 12.047 -0.819 1 94.81 82 ASN B C 1
ATOM 1629 O O . ASN B 1 82 ? -10.914 11.906 -1.831 1 94.81 82 ASN B O 1
ATOM 1633 N N . ASP B 1 83 ? -12.891 11.789 -0.791 1 91.25 83 ASP B N 1
ATOM 1634 C CA . ASP B 1 83 ? -13.609 11.148 -1.887 1 91.25 83 ASP B CA 1
ATOM 1635 C C . ASP B 1 83 ? -13.438 11.93 -3.188 1 91.25 83 ASP B C 1
ATOM 1637 O O . ASP B 1 83 ? -13.242 11.336 -4.25 1 91.25 83 ASP B O 1
ATOM 1641 N N . ASN B 1 84 ? -13.328 13.195 -3.123 1 90.5 84 ASN B N 1
ATOM 1642 C CA . ASN B 1 84 ? -13.336 13.992 -4.344 1 90.5 84 ASN B CA 1
ATOM 1643 C C . ASN B 1 84 ? -11.938 14.461 -4.719 1 90.5 84 ASN B C 1
ATOM 1645 O O . ASN B 1 84 ? -11.758 15.188 -5.699 1 90.5 84 ASN B O 1
ATOM 1649 N N . HIS B 1 85 ? -10.984 14.008 -4.02 1 92.62 85 HIS B N 1
ATOM 1650 C CA . HIS B 1 85 ? -9.617 14.391 -4.348 1 92.62 85 HIS B CA 1
ATOM 1651 C C . HIS B 1 85 ? -9.094 13.594 -5.543 1 92.62 85 HIS B C 1
ATOM 1653 O O . HIS B 1 85 ? -9.289 12.383 -5.621 1 92.62 85 HIS B O 1
ATOM 1659 N N . PRO B 1 86 ? -8.391 14.234 -6.414 1 92.94 86 PRO B N 1
ATOM 1660 C CA . PRO B 1 86 ? -7.914 13.562 -7.629 1 92.94 86 PRO B CA 1
ATOM 1661 C C . PRO B 1 86 ? -7.027 12.359 -7.324 1 92.94 86 PRO B C 1
ATOM 1663 O O . PRO B 1 86 ? -7.105 11.344 -8.023 1 92.94 86 PRO B O 1
ATOM 1666 N N . LEU B 1 87 ? -6.25 12.375 -6.328 1 93.06 87 LEU B N 1
ATOM 1667 C CA . LEU B 1 87 ? -5.375 11.266 -5.984 1 93.06 87 LEU B CA 1
ATOM 1668 C C . LEU B 1 87 ? -6.184 10.062 -5.504 1 93.06 87 LEU B C 1
ATOM 1670 O O . LEU B 1 87 ? -5.824 8.914 -5.773 1 93.06 87 LEU B O 1
ATOM 1674 N N . ASN B 1 88 ? -7.238 10.367 -4.812 1 93.81 88 ASN B N 1
ATOM 1675 C CA . ASN B 1 88 ? -8.141 9.289 -4.41 1 93.81 88 ASN B CA 1
ATOM 1676 C C . ASN B 1 88 ? -8.773 8.609 -5.621 1 93.81 88 ASN B C 1
ATOM 1678 O O . ASN B 1 88 ? -8.836 7.383 -5.684 1 93.81 88 ASN B O 1
ATOM 1682 N N . THR B 1 89 ? -9.211 9.438 -6.492 1 92.62 89 THR B N 1
ATOM 1683 C CA . THR B 1 89 ? -9.828 8.922 -7.707 1 92.62 89 THR B CA 1
ATOM 1684 C C . THR B 1 89 ? -8.852 8.031 -8.477 1 92.62 89 THR B C 1
ATOM 1686 O O . THR B 1 89 ? -9.203 6.934 -8.906 1 92.62 89 THR B O 1
ATOM 1689 N N . SER B 1 90 ? -7.641 8.508 -8.617 1 92.5 90 SER B N 1
ATOM 1690 C CA . SER B 1 90 ? -6.609 7.754 -9.328 1 92.5 90 SER B CA 1
ATOM 1691 C C . SER B 1 90 ? -6.332 6.418 -8.641 1 92.5 90 SER B C 1
ATOM 1693 O O . SER B 1 90 ? -6.258 5.383 -9.305 1 92.5 90 SER B O 1
ATOM 1695 N N . LEU B 1 91 ? -6.242 6.422 -7.359 1 93.69 91 LEU B N 1
ATOM 1696 C CA . LEU B 1 91 ? -5.961 5.199 -6.609 1 93.69 91 LEU B CA 1
ATOM 1697 C C . LEU B 1 91 ? -7.133 4.23 -6.699 1 93.69 91 LEU B C 1
ATOM 1699 O O . LEU B 1 91 ? -6.941 3.031 -6.914 1 93.69 91 LEU B O 1
ATOM 1703 N N . ASN B 1 92 ? -8.297 4.758 -6.609 1 92.56 92 ASN B N 1
ATOM 1704 C CA . ASN B 1 92 ? -9.484 3.918 -6.738 1 92.56 92 ASN B CA 1
ATOM 1705 C C . ASN B 1 92 ? -9.555 3.252 -8.109 1 92.56 92 ASN B C 1
ATOM 1707 O O . ASN B 1 92 ? -9.875 2.066 -8.211 1 92.56 92 ASN B O 1
ATOM 1711 N N . GLN B 1 93 ? -9.219 3.99 -9.062 1 91.56 93 GLN B N 1
ATOM 1712 C CA . GLN B 1 93 ? -9.242 3.455 -10.414 1 91.56 93 GLN B CA 1
ATOM 1713 C C . GLN B 1 93 ? -8.188 2.365 -10.594 1 91.56 93 GLN B C 1
ATOM 1715 O O . GLN B 1 93 ? -8.445 1.343 -11.227 1 91.56 93 GLN B O 1
ATOM 1720 N N . THR B 1 94 ? -7.055 2.598 -10.062 1 91.94 94 THR B N 1
ATOM 1721 C CA . THR B 1 94 ? -5.988 1.608 -10.148 1 91.94 94 THR B CA 1
ATOM 1722 C C . THR B 1 94 ? -6.379 0.325 -9.422 1 91.94 94 THR B C 1
ATOM 1724 O O . THR B 1 94 ? -6.219 -0.773 -9.961 1 91.94 94 THR B O 1
ATOM 1727 N N . ILE B 1 95 ? -6.953 0.442 -8.258 1 91 95 ILE B N 1
ATOM 1728 C CA . ILE B 1 95 ? -7.375 -0.716 -7.477 1 91 95 ILE B CA 1
ATOM 1729 C C . ILE B 1 95 ? -8.477 -1.468 -8.219 1 91 95 ILE B C 1
ATOM 1731 O O . ILE B 1 95 ? -8.469 -2.699 -8.273 1 91 95 ILE B O 1
ATOM 1735 N N . GLN B 1 96 ? -9.359 -0.717 -8.828 1 90.94 96 GLN B N 1
ATOM 1736 C CA . GLN B 1 96 ? -10.406 -1.345 -9.625 1 90.94 96 GLN B CA 1
ATOM 1737 C C . GLN B 1 96 ? -9.805 -2.127 -10.797 1 90.94 96 GLN B C 1
ATOM 1739 O O . GLN B 1 96 ? -10.242 -3.24 -11.094 1 90.94 96 GLN B O 1
ATOM 1744 N N . SER B 1 97 ? -8.844 -1.56 -11.461 1 92.12 97 SER B N 1
ATOM 1745 C CA . SER B 1 97 ? -8.188 -2.234 -12.578 1 92.12 97 SER B CA 1
ATOM 1746 C C . SER B 1 97 ? -7.52 -3.527 -12.125 1 92.12 97 SER B C 1
ATOM 1748 O O . SER B 1 97 ? -7.562 -4.535 -12.828 1 92.12 97 SER B O 1
ATOM 1750 N N . ILE B 1 98 ? -6.914 -3.463 -10.977 1 92.44 98 ILE B N 1
ATOM 1751 C CA . ILE B 1 98 ? -6.285 -4.652 -10.414 1 92.44 98 ILE B CA 1
ATOM 1752 C C . ILE B 1 98 ? -7.344 -5.719 -10.148 1 92.44 98 ILE B C 1
ATOM 1754 O O . ILE B 1 98 ? -7.176 -6.879 -10.539 1 92.44 98 ILE B O 1
ATOM 1758 N N . PHE B 1 99 ? -8.414 -5.273 -9.562 1 92.19 99 PHE B N 1
ATOM 1759 C CA . PHE B 1 99 ? -9.531 -6.164 -9.25 1 92.19 99 PHE B CA 1
ATOM 1760 C C . PHE B 1 99 ? -10.055 -6.832 -10.508 1 92.19 99 PHE B C 1
ATOM 1762 O O . PHE B 1 99 ? -10.172 -8.062 -10.57 1 92.19 99 PHE B O 1
ATOM 1769 N N . ASP B 1 100 ? -10.312 -6.055 -11.516 1 90.75 100 ASP B N 1
ATOM 1770 C CA . ASP B 1 100 ? -10.859 -6.562 -12.766 1 90.75 100 ASP B CA 1
ATOM 1771 C C . ASP B 1 100 ? -9.898 -7.559 -13.422 1 90.75 100 ASP B C 1
ATOM 1773 O O . ASP B 1 100 ? -10.328 -8.586 -13.945 1 90.75 100 ASP B O 1
ATOM 1777 N N . THR B 1 101 ? -8.633 -7.25 -13.383 1 91.44 101 THR B N 1
ATOM 1778 C CA . THR B 1 101 ? -7.617 -8.117 -13.977 1 91.44 101 THR B CA 1
ATOM 1779 C C . THR B 1 101 ? -7.57 -9.461 -13.266 1 91.44 101 THR B C 1
ATOM 1781 O O . THR B 1 101 ? -7.523 -10.516 -13.914 1 91.44 101 THR B O 1
ATOM 1784 N N . MET B 1 102 ? -7.707 -9.445 -11.969 1 90.75 102 MET B N 1
ATOM 1785 C CA . MET B 1 102 ? -7.633 -10.68 -11.188 1 90.75 102 MET B CA 1
ATOM 1786 C C . MET B 1 102 ? -8.891 -11.516 -11.383 1 90.75 102 MET B C 1
ATOM 1788 O O . MET B 1 102 ? -8.812 -12.742 -11.469 1 90.75 102 MET B O 1
ATOM 1792 N N . LEU B 1 103 ? -9.969 -10.836 -11.492 1 90.44 103 LEU B N 1
ATOM 1793 C CA . LEU B 1 103 ? -11.242 -11.539 -11.664 1 90.44 103 LEU B CA 1
ATOM 1794 C C . LEU B 1 103 ? -11.289 -12.25 -13.016 1 90.44 103 LEU B C 1
ATOM 1796 O O . LEU B 1 103 ? -11.977 -13.258 -13.164 1 90.44 103 LEU B O 1
ATOM 1800 N N . ARG B 1 104 ? -10.562 -11.781 -13.945 1 91.62 104 ARG B N 1
ATOM 1801 C CA . 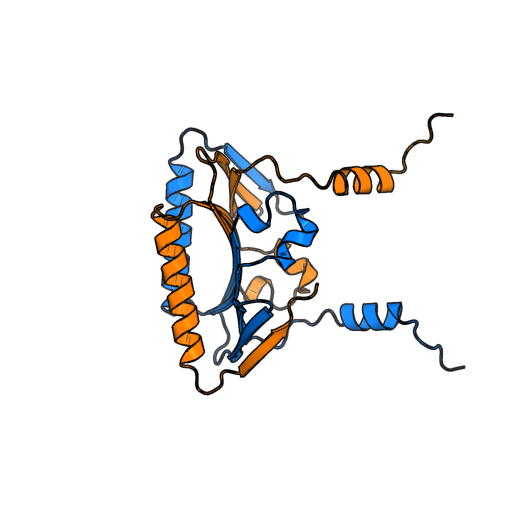ARG B 1 104 ? -10.586 -12.336 -15.297 1 91.62 104 ARG B CA 1
ATOM 1802 C C . ARG B 1 104 ? -9.586 -13.477 -15.43 1 91.62 104 ARG B C 1
ATOM 1804 O O . ARG B 1 104 ? -9.594 -14.203 -16.422 1 91.62 104 ARG B O 1
ATOM 1811 N N . ASP B 1 105 ? -8.711 -13.648 -14.484 1 91.75 105 ASP B N 1
ATOM 1812 C CA . ASP B 1 105 ? -7.727 -14.719 -14.547 1 91.75 105 ASP B CA 1
ATOM 1813 C C . ASP B 1 105 ? -8.391 -16.078 -14.344 1 91.75 105 ASP B C 1
ATOM 1815 O O . ASP B 1 105 ? -8.992 -16.328 -13.297 1 91.75 105 ASP B O 1
ATOM 1819 N N . PRO B 1 106 ? -8.289 -16.953 -15.289 1 93.12 106 PRO B N 1
ATOM 1820 C CA . PRO B 1 106 ? -8.953 -18.25 -15.172 1 93.12 106 PRO B CA 1
ATOM 1821 C C . PRO B 1 106 ? -8.375 -19.109 -14.047 1 93.12 106 PRO B C 1
ATOM 1823 O O . PRO B 1 106 ? -9.008 -20.062 -13.609 1 93.12 106 PRO B O 1
ATOM 1826 N N . LYS B 1 107 ? -7.18 -18.797 -13.586 1 93.19 107 LYS B N 1
ATOM 1827 C CA . LYS B 1 107 ? -6.527 -19.594 -12.547 1 93.19 107 LYS B CA 1
ATOM 1828 C C . LYS B 1 107 ? -6.75 -18.984 -11.164 1 93.19 107 LYS B C 1
ATOM 1830 O O . LYS B 1 107 ? -6.125 -19.391 -10.188 1 93.19 107 LYS B O 1
ATOM 1835 N N . ARG B 1 108 ? -7.578 -17.984 -11.125 1 91.81 108 ARG B N 1
ATOM 1836 C CA . ARG B 1 108 ? -7.805 -17.297 -9.859 1 91.81 108 ARG B CA 1
ATOM 1837 C C . ARG B 1 108 ? -8.43 -18.234 -8.828 1 91.81 108 ARG B C 1
ATOM 1839 O O . ARG B 1 108 ? -9.195 -19.141 -9.188 1 91.81 108 ARG B O 1
ATOM 1846 N N . GLU B 1 109 ? -8.094 -18.078 -7.613 1 93.44 109 GLU B N 1
ATOM 1847 C CA . GLU B 1 109 ? -8.719 -18.688 -6.445 1 93.44 109 GLU B CA 1
ATOM 1848 C C . GLU B 1 109 ? -9.414 -17.641 -5.582 1 93.44 109 GLU B C 1
ATOM 1850 O O . GLU B 1 109 ? -8.844 -16.578 -5.309 1 93.44 109 GLU B O 1
ATOM 1855 N N . THR B 1 110 ? -10.656 -17.953 -5.242 1 91.56 110 THR B N 1
ATOM 1856 C CA . THR B 1 110 ? -11.406 -17.047 -4.379 1 91.56 110 THR B CA 1
ATOM 1857 C C . THR B 1 110 ? -11.766 -17.734 -3.061 1 91.56 110 THR B C 1
ATOM 1859 O O . THR B 1 110 ? -12.25 -18.859 -3.055 1 91.56 110 THR B O 1
ATOM 1862 N N . ARG B 1 111 ? -11.445 -17.031 -2.039 1 92.5 111 ARG B N 1
ATOM 1863 C CA . ARG B 1 111 ? -11.766 -17.531 -0.708 1 92.5 111 ARG B CA 1
ATOM 1864 C C . ARG B 1 111 ? -12.547 -16.484 0.094 1 92.5 111 ARG B C 1
ATOM 1866 O O . ARG B 1 111 ? -12.25 -15.297 0.029 1 92.5 111 ARG B O 1
ATOM 1873 N N . LYS B 1 112 ? -13.531 -16.984 0.832 1 88.25 112 LYS B N 1
ATOM 1874 C CA . LYS B 1 112 ? -14.305 -16.141 1.739 1 88.25 112 LYS B CA 1
ATOM 1875 C C . LYS B 1 112 ? -14.086 -16.547 3.193 1 88.25 112 LYS B C 1
ATOM 1877 O O . LYS B 1 112 ? -13.977 -17.734 3.498 1 88.25 112 LYS B O 1
ATOM 1882 N N . SER B 1 113 ? -13.805 -15.484 3.986 1 85.31 113 SER B N 1
ATOM 1883 C CA . SER B 1 113 ? -13.664 -15.758 5.414 1 85.31 113 SER B CA 1
ATOM 1884 C C . SER B 1 113 ? -14.398 -14.711 6.25 1 85.31 113 SER B C 1
ATOM 1886 O O . SER B 1 113 ? -14.656 -13.602 5.781 1 85.31 113 SER B O 1
ATOM 1888 N N . LYS B 1 114 ? -14.852 -15.195 7.473 1 78.31 114 LYS B N 1
ATOM 1889 C CA . LYS B 1 114 ? -15.453 -14.25 8.406 1 78.31 114 LYS B CA 1
ATOM 1890 C C . LYS B 1 114 ? -14.391 -13.375 9.062 1 78.31 114 LYS B C 1
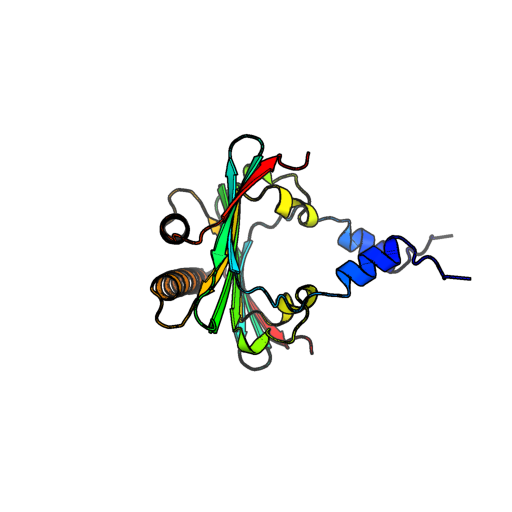ATOM 1892 O O . LYS B 1 114 ? -13.25 -13.805 9.25 1 78.31 114 LYS B O 1
ATOM 1897 N N . THR B 1 115 ? -14.625 -12.062 9.141 1 67.62 115 THR B N 1
ATOM 1898 C CA . THR B 1 115 ? -13.68 -11.18 9.828 1 67.62 115 THR B CA 1
ATOM 1899 C C . THR B 1 115 ? -13.469 -11.641 11.266 1 67.62 115 THR B C 1
ATOM 1901 O O . THR B 1 115 ? -14.43 -11.922 11.984 1 67.62 115 THR B O 1
ATOM 1904 N N . PRO B 1 116 ? -12.117 -11.859 11.492 1 52.16 116 PRO B N 1
ATOM 1905 C CA . PRO B 1 116 ? -11.945 -12.211 12.906 1 52.16 116 PRO B CA 1
ATOM 1906 C C . PRO B 1 116 ? -12.516 -11.156 13.844 1 52.16 116 PRO B C 1
ATOM 1908 O O . PRO B 1 116 ? -12.375 -9.953 13.594 1 52.16 116 PRO B O 1
ATOM 1911 N N . ILE B 1 117 ? -13.508 -11.469 14.602 1 45.59 117 ILE B N 1
ATOM 1912 C CA . ILE B 1 117 ? -14.008 -10.625 15.672 1 45.59 117 ILE B CA 1
ATOM 1913 C C . ILE B 1 117 ? -12.906 -10.375 16.703 1 45.59 117 ILE B C 1
ATOM 1915 O O . ILE B 1 117 ? -12.133 -11.281 17.016 1 45.59 117 ILE B O 1
#

Nearest PDB structures (foldseek):
  3j5v-assembly1_a-1  TM=3.005E-01  e=3.760E+00  Pseudomonas phage 201phi2-1
  2a2j-assembly1_B  TM=2.921E-01  e=5.797E+00  Mycobacterium tuberculosis
  2ig6-assembly1_A  TM=2.390E-01  e=8.937E+00  Clostridium acetobutylicum
  2i51-assembly1_A  TM=1.862E-01  e=8.937E+00  Nostoc punctiforme PCC 73102
  3j5v-assembly1_a-1  TM=3.005E-01  e=3.704E+00  Pseudomonas phage 201phi2-1

Sequence (234 aa):
MKIHKSYRENVAELLQTEEIDVDIKNSLTFRQGDGVVTIKCPVDDKPSHLYVISHYKMSNIENVLVKDRWKFSEATIRLHTNDNHPLNTSLNQTIQSIFDTMLRDPKRETRKSKTPIMKIHKSYRENVAELLQTEEIDVDIKNSLTFRQGDGVVTIKCPVDDKPSHLYVISHYKMSNIENVLVKDRWKFSEATIRLHTNDNHPLNTSLNQTIQSIFDTMLRDPKRETRKSKTPI

Solvent-accessible surface area (backbone atoms only — not comparable to full-atom values): 12928 Å² total; per-residue (Å²): 130,84,79,73,70,47,68,62,52,49,48,41,45,58,56,55,54,47,50,50,72,78,75,67,50,28,35,42,34,33,59,50,92,78,20,34,38,37,40,35,31,78,52,91,62,88,49,51,31,36,38,38,38,37,31,32,45,33,88,75,37,65,89,34,45,64,92,56,35,75,82,54,42,46,30,38,36,35,42,65,34,36,87,83,34,69,68,41,46,52,51,51,51,51,52,49,51,52,50,54,54,47,70,66,39,88,74,41,45,79,46,78,45,74,50,84,124,128,85,79,73,69,48,66,62,52,47,49,41,44,58,52,58,56,42,51,50,71,76,74,66,51,28,37,42,36,34,59,51,91,80,21,34,37,36,41,34,30,78,53,91,62,88,50,50,30,36,38,39,40,37,33,31,45,34,89,74,36,67,89,34,43,64,93,57,36,74,80,54,41,46,30,39,35,37,44,63,34,38,87,85,34,68,68,42,48,53,49,50,49,51,52,50,52,52,50,52,54,49,70,66,40,89,72,41,44,79,46,77,43,72,49,85,124

pLDDT: mean 80.4, std 19.69, range [27.86, 96.31]

Foldseek 3Di:
DPPPPDVVNVVVVVVVVVPPPPQDWKWKWADDVPDIDMDIDGDDDDFPDKDKDWAADCVQPVPPDPVCCSVHTRMIIIDGHHPPDPVNVVVVVVVVVVVVVLVPDPPHDDDDDDPDD/DPPPQPVVSVVVVVCVVVDPPPQDWKWKWADDVPGIDMDIDGDDDDFPDKDKDWAADCVQPVPPDPVCCSVHTRMIIIDGHHPPDPVNVVVVVVVVVVVVVLVPDPPHDDDDDDPDD

Radius of gyration: 19.7 Å; Cα contacts (8 Å, |Δi|>4): 377; chains: 2; bounding box: 43×64×65 Å

Organism: Acyrthosiphon pisum (NCBI:txid7029)

Secondary structure (DSSP, 8-state):
------HHHHHHHHHHS-------EEEEEEEETTEEEEEEEE--S--SEEEEEEEEEHHHHTTS-GGGGGGG-SEEEEEEE-TT-HHHHHHHHHHHHHHHHHHH-TT-EEEEEEPP-/------HHHHHHHHHHS-------EEEEEEEETTEEEEEEEE--S--SEEEEEEEEEHHHHTTS-GGGGGGG-SEEEEEEE-TT-HHHHHHHHHHHHHHHHHHH-TT-EEEEEE---